Protein AF-R7V7R8-F1 (afdb_monomer)

Foldseek 3Di:
DVVVVVVVVVVVVVVVVVVVVVVVVVVVVVVVVVVVVVVVVVVVVVVVVVVVVVVVVVVVVVVVVVVVVVVVVVVVVVVVVVVVVVVVVVVVVVVVVVVVVVVVVVVVVLVVQVVPWQWEFEQWFCVVHPPQIDGPDDDDGPVPDPQEADVCPPPCVVHAQGTWTFDSPRPGYIYGHHPPDDGHYDDDDDDDD

Structure (mmCIF, N/CA/C/O backbone):
data_AF-R7V7R8-F1
#
_entry.id   AF-R7V7R8-F1
#
loop_
_atom_site.group_PDB
_atom_site.id
_atom_site.type_symbol
_atom_site.label_atom_id
_atom_site.label_alt_id
_atom_site.label_comp_id
_atom_site.label_asym_id
_atom_site.label_entity_id
_atom_site.label_seq_id
_atom_site.pdbx_PDB_ins_code
_atom_site.Cartn_x
_atom_site.Cartn_y
_atom_site.Cartn_z
_atom_site.occupancy
_atom_site.B_iso_or_equiv
_atom_site.auth_seq_id
_atom_site.auth_comp_id
_atom_site.auth_asym_id
_atom_site.auth_atom_id
_atom_site.pdbx_PDB_model_num
ATOM 1 N N . MET A 1 1 ? -76.950 4.601 106.167 1.00 60.62 1 MET A N 1
ATOM 2 C CA . MET A 1 1 ? -75.609 3.968 106.180 1.00 60.62 1 MET A CA 1
ATOM 3 C C . MET A 1 1 ? -75.451 2.886 105.107 1.00 60.62 1 MET A C 1
ATOM 5 O O . MET A 1 1 ? -74.509 2.990 104.338 1.00 60.62 1 MET A O 1
ATOM 9 N N . GLN A 1 2 ? -76.364 1.912 104.972 1.00 65.38 2 GLN A N 1
ATOM 10 C CA . GLN A 1 2 ? -76.225 0.811 103.991 1.00 65.38 2 GLN A CA 1
ATOM 11 C C . GLN A 1 2 ? -76.158 1.241 102.508 1.00 65.38 2 GLN A C 1
ATOM 13 O O . GLN A 1 2 ? -75.310 0.738 101.780 1.00 65.38 2 GLN A O 1
ATOM 18 N N . ALA A 1 3 ? -76.968 2.209 102.061 1.00 63.69 3 ALA A N 1
ATOM 19 C CA . ALA A 1 3 ? -76.941 2.679 100.665 1.00 63.69 3 ALA A CA 1
ATOM 20 C C . ALA A 1 3 ? -75.606 3.344 100.260 1.00 63.69 3 ALA A C 1
ATOM 22 O O . ALA A 1 3 ? -75.164 3.221 99.123 1.00 63.69 3 ALA A O 1
ATOM 23 N N . PHE A 1 4 ? -74.936 4.006 101.208 1.00 67.94 4 PHE A N 1
ATOM 24 C CA . PHE A 1 4 ? -73.652 4.675 100.978 1.00 67.94 4 PHE A CA 1
ATOM 25 C C . PHE A 1 4 ? -72.508 3.665 100.804 1.00 67.94 4 PHE A C 1
ATOM 27 O O . PHE A 1 4 ? -71.662 3.828 99.933 1.00 67.94 4 PHE A O 1
ATOM 34 N N . VAL A 1 5 ? -72.519 2.582 101.588 1.00 71.62 5 VAL A N 1
ATOM 35 C CA . VAL A 1 5 ? -71.546 1.482 101.476 1.00 71.62 5 VAL A CA 1
ATOM 36 C C . VAL A 1 5 ? -71.718 0.732 100.152 1.00 71.62 5 VAL A C 1
ATOM 38 O O . VAL A 1 5 ? -70.731 0.408 99.498 1.00 71.62 5 VAL A O 1
ATOM 41 N N . PHE A 1 6 ? -72.961 0.520 99.711 1.00 73.00 6 PHE A N 1
ATOM 42 C CA . PHE A 1 6 ? -73.254 -0.145 98.439 1.00 73.00 6 PHE A CA 1
ATOM 43 C C . PHE A 1 6 ? -72.755 0.664 97.229 1.00 73.00 6 PHE A C 1
ATOM 45 O O . PHE A 1 6 ? -72.140 0.107 96.323 1.00 73.00 6 PHE A O 1
ATOM 52 N N . LEU A 1 7 ? -72.940 1.990 97.246 1.00 72.69 7 LEU A N 1
ATOM 53 C CA . LEU A 1 7 ? -72.424 2.894 96.210 1.00 72.69 7 LEU A CA 1
ATOM 54 C C . LEU A 1 7 ? -70.889 2.894 96.136 1.00 72.69 7 LEU A C 1
ATOM 56 O O . LEU A 1 7 ? -70.336 2.913 95.038 1.00 72.69 7 LEU A O 1
ATOM 60 N N . ILE A 1 8 ? -70.201 2.828 97.282 1.00 75.31 8 ILE A N 1
ATOM 61 C CA . ILE A 1 8 ? -68.732 2.749 97.331 1.00 75.31 8 ILE A CA 1
ATOM 62 C C . ILE A 1 8 ? -68.239 1.436 96.709 1.00 75.31 8 ILE A C 1
ATOM 64 O O . ILE A 1 8 ? -67.342 1.467 95.871 1.00 75.31 8 ILE A O 1
ATOM 68 N N . ILE A 1 9 ? -68.849 0.299 97.058 1.00 75.75 9 ILE A N 1
ATOM 69 C CA . ILE A 1 9 ? -68.452 -1.020 96.537 1.00 75.75 9 ILE A CA 1
ATOM 70 C C . ILE A 1 9 ? -68.643 -1.086 95.015 1.00 75.75 9 ILE A C 1
ATOM 72 O O . ILE A 1 9 ? -67.711 -1.444 94.290 1.00 75.75 9 ILE A O 1
ATOM 76 N N . VAL A 1 10 ? -69.810 -0.666 94.515 1.00 76.75 10 VAL A N 1
ATOM 77 C CA . VAL A 1 10 ? -70.099 -0.626 93.072 1.00 76.75 10 VAL A CA 1
ATOM 78 C C . VAL A 1 10 ? -69.133 0.320 92.346 1.00 76.75 10 VAL A C 1
ATOM 80 O O . VAL A 1 10 ? -68.566 -0.056 91.322 1.00 76.75 10 VAL A O 1
ATOM 83 N N . GLY A 1 11 ? -68.855 1.502 92.909 1.00 77.38 11 GLY A N 1
ATOM 84 C CA . GLY A 1 11 ? -67.883 2.445 92.349 1.00 77.38 11 GLY A CA 1
ATOM 85 C C . GLY A 1 11 ? -66.459 1.882 92.272 1.00 77.38 11 GLY A C 1
ATOM 86 O O . GLY A 1 11 ? -65.777 2.073 91.265 1.00 77.38 11 GLY A O 1
ATOM 87 N N . THR A 1 12 ? -66.011 1.138 93.290 1.00 78.94 12 THR A N 1
ATOM 88 C CA . THR A 1 12 ? -64.684 0.496 93.278 1.00 78.94 12 THR A CA 1
ATOM 89 C C . THR A 1 12 ? -64.574 -0.658 92.282 1.00 78.94 12 THR A C 1
ATOM 91 O O . THR A 1 12 ? -63.541 -0.770 91.624 1.00 78.94 12 THR A O 1
ATOM 94 N N . SER A 1 13 ? -65.632 -1.462 92.11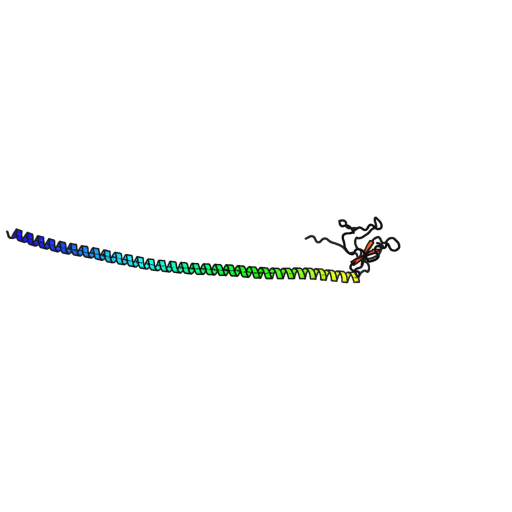6 1.00 80.31 13 SER A N 1
ATOM 95 C CA . SER A 1 13 ? -65.668 -2.571 91.151 1.00 80.31 13 SER A CA 1
ATOM 96 C C . SER A 1 13 ? -65.646 -2.058 89.709 1.00 80.31 13 SER A C 1
ATOM 98 O O . SER A 1 13 ? -64.840 -2.513 88.903 1.00 80.31 13 SER A O 1
ATOM 100 N N . ILE A 1 14 ? -66.442 -1.024 89.407 1.00 78.69 14 ILE A N 1
ATOM 101 C CA . ILE A 1 14 ? -66.439 -0.362 88.093 1.00 78.69 14 ILE A CA 1
ATOM 102 C C . ILE A 1 14 ? -65.064 0.259 87.805 1.00 78.69 14 ILE A C 1
ATOM 104 O O . ILE A 1 14 ? -64.534 0.120 86.705 1.00 78.69 14 ILE A O 1
ATOM 108 N N . ALA A 1 15 ? -64.440 0.911 88.792 1.00 80.94 15 ALA A N 1
ATOM 109 C CA . ALA A 1 15 ? -63.098 1.474 88.635 1.00 80.94 15 ALA A CA 1
ATOM 110 C C . ALA A 1 15 ? -62.009 0.399 88.439 1.00 80.94 15 ALA A C 1
ATOM 112 O O . ALA A 1 15 ? -60.969 0.674 87.837 1.00 80.94 15 ALA A O 1
ATOM 113 N N . GLN A 1 16 ? -62.203 -0.813 88.962 1.00 85.69 16 GLN A N 1
ATOM 114 C CA . GLN A 1 16 ? -61.307 -1.942 88.727 1.00 85.69 16 GLN A CA 1
ATOM 115 C C . GLN A 1 16 ? -61.461 -2.491 87.302 1.00 85.69 16 GLN A C 1
ATOM 117 O O . GLN A 1 16 ? -60.464 -2.550 86.585 1.00 85.69 16 GLN A O 1
ATOM 122 N N . GLU A 1 17 ? -62.688 -2.763 86.852 1.00 81.44 17 GLU A N 1
ATOM 123 C CA . GLU A 1 17 ? -62.965 -3.214 85.478 1.00 81.44 17 GLU A CA 1
ATOM 124 C C . GLU A 1 17 ? -62.480 -2.200 84.427 1.00 81.44 17 GLU A C 1
ATOM 126 O O . GLU A 1 17 ? -61.879 -2.570 83.417 1.00 81.44 17 GLU A O 1
ATOM 131 N N . GLN A 1 18 ? -62.652 -0.898 84.685 1.00 83.19 18 GLN A N 1
ATOM 132 C CA . GLN A 1 18 ? -62.125 0.167 83.823 1.00 83.19 18 GLN A CA 1
ATOM 133 C C . GLN A 1 18 ? -60.591 0.130 83.717 1.00 83.19 18 GLN A C 1
ATOM 135 O O . GLN A 1 18 ? -60.040 0.307 82.630 1.00 83.19 18 GLN A O 1
ATOM 140 N N . ARG A 1 19 ? -59.877 -0.128 84.822 1.00 86.06 19 ARG A N 1
ATOM 141 C CA . ARG A 1 19 ? -58.407 -0.250 84.822 1.00 86.06 19 ARG A CA 1
ATOM 142 C C . ARG A 1 19 ? -57.932 -1.490 84.076 1.00 86.06 19 ARG A C 1
ATOM 144 O O . ARG A 1 19 ? -56.954 -1.404 83.331 1.00 86.06 19 ARG A O 1
ATOM 151 N N . GLU A 1 20 ? -58.618 -2.613 84.248 1.00 89.00 20 GLU A N 1
ATOM 152 C CA . GLU A 1 20 ? -58.333 -3.854 83.525 1.00 89.00 20 GLU A CA 1
ATOM 153 C C . GLU A 1 20 ? -58.548 -3.660 82.013 1.00 89.00 20 GLU A C 1
ATOM 155 O O . GLU A 1 20 ? -57.661 -3.989 81.221 1.00 89.00 20 GLU A O 1
ATOM 160 N N . CYS A 1 21 ? -59.638 -2.994 81.611 1.00 88.19 21 CYS A N 1
ATOM 161 C CA . CYS A 1 21 ? -59.929 -2.647 80.216 1.00 88.19 21 CYS A CA 1
ATOM 162 C C . CYS A 1 21 ? -58.870 -1.712 79.600 1.00 88.19 21 CYS A C 1
ATOM 164 O O . CYS A 1 21 ? -58.325 -2.003 78.533 1.00 88.19 21 CYS A O 1
ATOM 166 N N . CYS A 1 22 ? -58.495 -0.629 80.290 1.00 92.06 22 CYS A N 1
ATOM 167 C CA . CYS A 1 22 ? -57.437 0.279 79.831 1.00 92.06 22 CYS A CA 1
ATOM 168 C C . CYS A 1 22 ? -56.073 -0.423 79.704 1.00 92.06 22 CYS A C 1
ATOM 170 O O . CYS A 1 22 ? -55.311 -0.154 78.769 1.00 92.06 22 CYS A O 1
ATOM 172 N N . THR A 1 23 ? -55.764 -1.348 80.616 1.00 93.25 23 THR A N 1
ATOM 173 C CA . THR A 1 23 ? -54.524 -2.139 80.573 1.00 93.25 23 THR A CA 1
ATOM 174 C C . THR A 1 23 ? -54.517 -3.081 79.370 1.00 93.25 23 THR A C 1
ATOM 176 O O . THR A 1 23 ? -53.523 -3.127 78.641 1.00 93.25 23 THR A O 1
ATOM 179 N N . ALA A 1 24 ? -55.634 -3.768 79.110 1.00 93.31 24 ALA A N 1
ATOM 180 C CA . ALA A 1 24 ? -55.802 -4.637 77.949 1.00 93.31 24 ALA A CA 1
ATOM 181 C C . ALA A 1 24 ? -55.706 -3.858 76.624 1.00 93.31 24 ALA A C 1
ATOM 183 O O . ALA A 1 24 ? -54.950 -4.253 75.736 1.00 93.31 24 ALA A O 1
ATOM 184 N N . ALA A 1 25 ? -56.378 -2.707 76.510 1.00 93.56 25 ALA A N 1
ATOM 185 C CA . ALA A 1 25 ? -56.304 -1.848 75.327 1.00 93.56 25 ALA A CA 1
ATOM 186 C C . ALA A 1 25 ? -54.866 -1.371 75.052 1.00 93.56 25 ALA A C 1
ATOM 188 O O . ALA A 1 25 ? -54.386 -1.430 73.920 1.00 93.56 25 ALA A O 1
ATOM 189 N N . THR A 1 26 ? -54.134 -0.973 76.098 1.00 94.62 26 THR A N 1
ATOM 190 C CA . THR A 1 26 ? -52.730 -0.551 75.967 1.00 94.62 26 THR A CA 1
ATOM 191 C C . THR A 1 26 ? -51.823 -1.713 75.545 1.00 94.62 26 THR A C 1
ATOM 193 O O . THR A 1 26 ? -50.898 -1.515 74.756 1.00 94.62 26 THR A O 1
ATOM 196 N N . ALA A 1 27 ? -52.071 -2.927 76.048 1.00 95.44 27 ALA A N 1
ATOM 197 C CA . ALA A 1 27 ? -51.328 -4.121 75.650 1.00 95.44 27 ALA A CA 1
ATOM 198 C C . ALA A 1 27 ? -51.550 -4.462 74.167 1.00 95.44 27 ALA A C 1
ATOM 200 O O . ALA A 1 27 ? -50.581 -4.727 73.458 1.00 95.44 27 ALA A O 1
ATOM 201 N N . ILE A 1 28 ? -52.792 -4.363 73.678 1.00 95.38 28 ILE A N 1
ATOM 202 C CA . ILE A 1 28 ? -53.127 -4.575 72.262 1.00 95.38 28 ILE A CA 1
ATOM 203 C C . ILE A 1 28 ? -52.418 -3.550 71.372 1.00 95.38 28 ILE A C 1
ATOM 205 O O . ILE A 1 28 ? -51.804 -3.934 70.382 1.00 95.38 28 ILE A O 1
ATOM 209 N N . VAL A 1 29 ? -52.447 -2.260 71.726 1.00 95.62 29 VAL A N 1
ATOM 210 C CA . VAL A 1 29 ? -51.769 -1.209 70.943 1.00 95.62 29 VAL A CA 1
ATOM 211 C C . VAL A 1 29 ? -50.257 -1.438 70.894 1.00 95.62 29 VAL A C 1
ATOM 213 O O . VAL A 1 29 ? -49.649 -1.300 69.833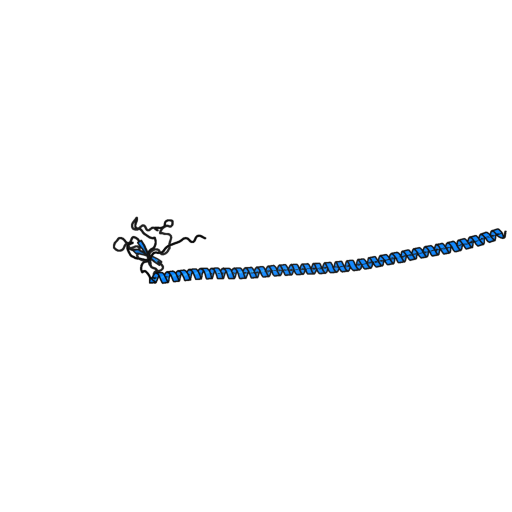 1.00 95.62 29 VAL A O 1
ATOM 216 N N . ARG A 1 30 ? -49.637 -1.830 72.016 1.00 96.56 30 ARG A N 1
ATOM 217 C CA . ARG A 1 30 ? -48.208 -2.184 72.039 1.00 96.56 30 ARG A CA 1
ATOM 218 C C . ARG A 1 30 ? -47.905 -3.351 71.109 1.00 96.56 30 ARG A C 1
ATOM 220 O O . ARG A 1 30 ? -46.936 -3.280 70.361 1.00 96.56 30 ARG A O 1
ATOM 227 N N . GLU A 1 31 ? -48.730 -4.390 71.142 1.00 96.44 31 GLU A N 1
ATOM 228 C CA . GLU A 1 31 ? -48.533 -5.577 70.316 1.00 96.44 31 GLU A CA 1
ATOM 229 C C . GLU A 1 31 ? -48.762 -5.293 68.827 1.00 96.44 31 GLU A C 1
ATOM 231 O O . GLU A 1 31 ? -47.967 -5.719 67.992 1.00 96.44 31 GLU A O 1
ATOM 236 N N . PHE A 1 32 ? -49.779 -4.497 68.490 1.00 96.62 32 PHE A N 1
ATOM 237 C CA . PHE A 1 32 ? -50.009 -4.022 67.127 1.00 96.62 32 PHE A CA 1
ATOM 238 C C . PHE A 1 32 ? -48.805 -3.234 66.601 1.00 96.62 32 PHE A C 1
ATOM 240 O O . PHE A 1 32 ? -48.292 -3.550 65.531 1.00 96.62 32 PHE A O 1
ATOM 247 N N . ASN A 1 33 ? -48.300 -2.265 67.372 1.00 96.69 33 ASN A N 1
ATOM 248 C CA . ASN A 1 33 ? -47.122 -1.486 66.986 1.00 96.69 33 ASN A CA 1
ATOM 249 C C . ASN A 1 33 ? -45.879 -2.375 66.840 1.00 96.69 33 ASN A C 1
ATOM 251 O O . ASN A 1 33 ? -45.113 -2.205 65.893 1.00 96.69 33 ASN A O 1
ATOM 255 N N . ARG A 1 34 ? -45.700 -3.359 67.734 1.00 97.38 34 ARG A N 1
ATOM 256 C CA . ARG A 1 34 ? -44.604 -4.335 67.669 1.00 97.38 34 ARG A CA 1
ATOM 257 C C . ARG A 1 34 ? -44.663 -5.152 66.377 1.00 97.38 34 ARG A C 1
ATOM 259 O O . ARG A 1 34 ? -43.656 -5.263 65.683 1.00 97.38 34 ARG A O 1
ATOM 266 N N . LEU A 1 35 ? -45.826 -5.712 66.047 1.00 97.44 35 LEU A N 1
ATOM 267 C CA . LEU A 1 35 ? -46.029 -6.506 64.832 1.00 97.44 35 LEU A CA 1
ATOM 268 C C . LEU A 1 35 ? -45.902 -5.656 63.565 1.00 97.44 35 LEU A C 1
ATOM 270 O O . LEU A 1 35 ? -45.313 -6.107 62.584 1.00 97.44 35 LEU A O 1
ATOM 274 N N . HIS A 1 36 ? -46.413 -4.426 63.591 1.00 96.19 36 HIS A N 1
ATOM 275 C CA . HIS A 1 36 ? -46.309 -3.498 62.471 1.00 96.19 36 HIS A CA 1
ATOM 276 C C . HIS A 1 36 ? -44.849 -3.147 62.173 1.00 96.19 36 HIS A C 1
ATOM 278 O O . HIS A 1 36 ? -44.413 -3.287 61.031 1.00 96.19 36 HIS A O 1
ATOM 284 N N . GLN A 1 37 ? -44.074 -2.794 63.205 1.00 97.06 37 GLN A N 1
ATOM 285 C CA . GLN A 1 37 ? -42.647 -2.519 63.058 1.00 97.06 37 GLN A CA 1
ATOM 286 C C . GLN A 1 37 ? -41.898 -3.747 62.530 1.00 97.06 37 GLN A C 1
ATOM 288 O O . GLN A 1 37 ? -41.158 -3.635 61.563 1.00 97.06 37 GLN A O 1
ATOM 293 N N . GLN A 1 38 ? -42.164 -4.941 63.072 1.00 97.31 38 GLN A N 1
ATOM 294 C CA . GLN A 1 38 ? -41.546 -6.177 62.578 1.00 97.31 38 GLN A CA 1
ATOM 295 C C . GLN A 1 38 ? -41.873 -6.468 61.112 1.00 97.31 38 GLN A C 1
ATOM 297 O O . GLN A 1 38 ? -41.007 -6.921 60.363 1.00 97.31 38 GLN A O 1
ATOM 302 N N . SER A 1 39 ? -43.118 -6.228 60.693 1.00 97.62 39 SER A N 1
ATOM 303 C CA . SER A 1 39 ? -43.512 -6.384 59.295 1.00 97.62 39 SER A CA 1
ATOM 304 C C . SER A 1 39 ? -42.763 -5.397 58.401 1.00 97.62 39 SER A C 1
ATOM 306 O O . SER A 1 39 ? -42.280 -5.790 57.340 1.00 97.62 39 SER A O 1
ATOM 308 N N . PHE A 1 40 ? -42.645 -4.138 58.825 1.00 98.06 40 PHE A N 1
ATOM 309 C CA . PHE A 1 40 ? -41.931 -3.104 58.080 1.00 98.06 40 PHE A CA 1
ATOM 310 C C . PHE A 1 40 ? -40.426 -3.391 57.991 1.00 98.06 40 PHE A C 1
ATOM 312 O O . PHE A 1 40 ? -39.852 -3.334 56.902 1.00 98.06 40 PHE A O 1
ATOM 319 N N . ASP A 1 41 ? -39.805 -3.787 59.103 1.00 97.69 41 ASP A N 1
ATOM 320 C CA . ASP A 1 41 ? -38.388 -4.154 59.167 1.00 97.69 41 ASP A CA 1
ATOM 321 C C . ASP A 1 41 ? -38.095 -5.344 58.248 1.00 97.69 41 ASP A C 1
ATOM 323 O O . ASP A 1 41 ? -37.115 -5.334 57.506 1.00 97.69 41 ASP A O 1
ATOM 327 N N . ARG A 1 42 ? -38.976 -6.354 58.228 1.00 97.88 42 ARG A N 1
ATOM 328 C CA . ARG A 1 42 ? -38.821 -7.529 57.360 1.00 97.88 42 ARG A CA 1
ATOM 329 C C . ARG A 1 42 ? -38.915 -7.171 55.878 1.00 97.88 42 ARG A C 1
ATOM 331 O O . ARG A 1 42 ? -38.160 -7.720 55.079 1.00 97.88 42 ARG A O 1
ATOM 338 N N . VAL A 1 43 ? -39.835 -6.280 55.504 1.00 97.75 43 VAL A N 1
ATOM 339 C CA . VAL A 1 43 ? -39.958 -5.803 54.117 1.00 97.75 43 VAL A CA 1
ATOM 340 C C . VAL A 1 43 ? -38.733 -4.981 53.725 1.00 97.75 43 VAL A C 1
ATOM 342 O O . VAL A 1 43 ? -38.180 -5.210 52.654 1.00 97.75 43 VAL A O 1
ATOM 345 N N . THR A 1 44 ? -38.273 -4.090 54.605 1.00 97.62 44 THR A N 1
ATOM 346 C CA . THR A 1 44 ? -37.072 -3.274 54.378 1.00 97.62 44 THR A CA 1
ATOM 347 C C . THR A 1 44 ? -35.840 -4.156 54.193 1.00 97.62 44 THR A C 1
ATOM 349 O O . THR A 1 44 ? -35.172 -4.051 53.174 1.00 97.62 44 THR A O 1
ATOM 352 N N . GLN A 1 45 ? -35.609 -5.123 55.086 1.00 97.94 45 GLN A N 1
ATOM 353 C CA . GLN A 1 45 ? -34.492 -6.066 54.966 1.00 97.94 45 GLN A CA 1
ATOM 354 C C . GLN A 1 45 ? -34.555 -6.904 53.684 1.00 97.94 45 GLN A C 1
ATOM 356 O O . GLN A 1 45 ? -33.525 -7.150 53.063 1.00 97.94 45 GLN A O 1
ATOM 361 N N . ASN A 1 46 ? -35.747 -7.349 53.276 1.00 97.88 46 ASN A N 1
ATOM 362 C CA . ASN A 1 46 ? -35.913 -8.088 52.025 1.00 97.88 46 ASN A CA 1
ATOM 363 C C . ASN A 1 46 ? -35.572 -7.208 50.809 1.00 97.88 46 ASN A C 1
ATOM 365 O O . ASN A 1 46 ? -34.861 -7.647 49.906 1.00 97.88 46 ASN A O 1
ATOM 369 N N . MET A 1 47 ? -36.034 -5.954 50.812 1.00 98.00 47 MET A N 1
ATOM 370 C CA . MET A 1 47 ? -35.718 -4.985 49.765 1.00 98.00 47 MET A CA 1
ATOM 371 C C . MET A 1 47 ? -34.213 -4.695 49.715 1.00 98.00 47 MET A C 1
ATOM 373 O O . MET A 1 47 ? -33.624 -4.756 48.639 1.00 98.00 47 MET A O 1
ATOM 377 N N . ASP A 1 48 ? -33.582 -4.455 50.865 1.00 98.25 48 ASP A N 1
ATOM 378 C CA . ASP A 1 48 ? -32.146 -4.183 50.974 1.00 98.25 48 ASP A CA 1
ATOM 379 C C . ASP A 1 48 ? -31.315 -5.354 50.439 1.00 98.25 48 ASP A C 1
ATOM 381 O O . ASP A 1 48 ? -30.360 -5.154 49.688 1.00 98.25 48 ASP A O 1
ATOM 385 N N . GLN A 1 49 ? -31.713 -6.591 50.755 1.00 98.00 49 GLN A N 1
ATOM 386 C CA . GLN A 1 49 ? -31.084 -7.794 50.207 1.00 98.00 49 GLN A CA 1
ATOM 387 C C . GLN A 1 49 ? -31.182 -7.838 48.678 1.00 98.00 49 GLN A C 1
ATOM 389 O O . GL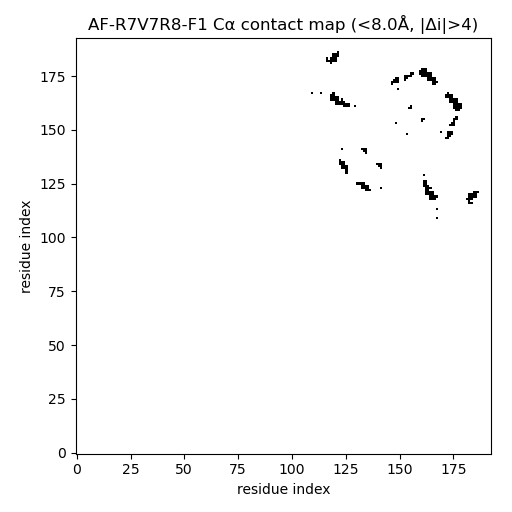N A 1 49 ? -30.187 -8.116 48.008 1.00 98.00 49 GLN A O 1
ATOM 394 N N . HIS A 1 50 ? -32.350 -7.537 48.104 1.00 98.12 50 HIS A N 1
ATOM 395 C CA . HIS A 1 50 ? -32.501 -7.489 46.650 1.00 98.12 50 HIS A CA 1
ATOM 396 C C . HIS A 1 50 ? -31.665 -6.378 46.008 1.00 98.12 50 HIS A C 1
ATOM 398 O O . HIS A 1 50 ? -31.041 -6.618 44.975 1.00 98.12 50 HIS A O 1
ATOM 404 N N . VAL A 1 51 ? -31.601 -5.192 46.619 1.00 98.38 51 VAL A N 1
ATOM 405 C CA . VAL A 1 51 ? -30.765 -4.087 46.126 1.00 98.38 51 VAL A CA 1
ATOM 406 C C . VAL A 1 51 ? -29.292 -4.495 46.109 1.00 98.38 51 VAL A C 1
ATOM 408 O O . VAL A 1 51 ? -28.645 -4.358 45.074 1.00 98.38 51 VAL A O 1
ATOM 411 N N . GLN A 1 52 ? -28.781 -5.098 47.184 1.00 98.38 52 GLN A N 1
ATOM 412 C CA . GLN A 1 52 ? -27.390 -5.569 47.250 1.00 98.38 52 GLN A CA 1
ATOM 413 C C . GLN A 1 52 ? -27.073 -6.631 46.187 1.00 98.38 52 GLN A C 1
ATOM 415 O O . GLN A 1 52 ? -25.996 -6.619 45.578 1.00 98.38 52 GLN A O 1
ATOM 420 N N . VAL A 1 53 ? -28.013 -7.548 45.930 1.00 98.31 53 VAL A N 1
ATOM 421 C CA . VAL A 1 53 ? -27.872 -8.544 44.857 1.00 98.31 53 VAL A CA 1
ATOM 422 C C . VAL A 1 53 ? -27.776 -7.853 43.497 1.00 98.31 53 VAL A C 1
ATOM 424 O O . VAL A 1 53 ? -26.869 -8.163 42.722 1.00 98.31 53 VAL A O 1
ATOM 427 N N . LEU A 1 54 ? -28.656 -6.888 43.218 1.00 98.44 54 LEU A N 1
ATOM 428 C CA . LEU A 1 54 ? -28.648 -6.136 41.962 1.00 98.44 54 LEU A CA 1
ATOM 429 C C . LEU A 1 54 ? -27.373 -5.300 41.795 1.00 98.44 54 LEU A C 1
ATOM 431 O O . LEU A 1 54 ? -26.815 -5.245 40.702 1.00 98.44 54 LEU A O 1
ATOM 435 N N . GLU A 1 55 ? -26.872 -4.673 42.856 1.00 98.31 55 GLU A N 1
ATOM 436 C CA . GLU A 1 55 ? -25.606 -3.931 42.831 1.00 98.31 55 GLU A CA 1
ATOM 437 C C . GLU A 1 55 ? -24.422 -4.846 42.506 1.00 98.31 55 GLU A C 1
ATOM 439 O O . GLU A 1 55 ? -23.597 -4.522 41.647 1.00 98.31 55 GLU A O 1
ATOM 444 N N . THR A 1 56 ? -24.379 -6.026 43.126 1.00 98.25 56 THR A N 1
ATOM 445 C CA . THR A 1 56 ? -23.332 -7.024 42.878 1.00 98.25 56 THR A CA 1
ATOM 446 C C . THR A 1 56 ? -23.376 -7.525 41.434 1.00 98.25 56 THR A C 1
ATOM 448 O O . THR A 1 56 ? -22.342 -7.609 40.768 1.00 98.25 56 THR A O 1
ATOM 451 N N . GLN A 1 57 ? -24.574 -7.807 40.914 1.00 98.31 57 GLN A N 1
ATOM 452 C CA . GLN A 1 57 ? -24.765 -8.211 39.519 1.00 98.31 57 GLN A CA 1
ATOM 453 C C . GLN A 1 57 ? -24.372 -7.100 38.540 1.00 98.31 57 GLN A C 1
ATOM 455 O O . GLN A 1 57 ? -23.691 -7.371 37.553 1.00 98.31 57 GLN A O 1
ATOM 460 N N . ASN A 1 58 ? -24.724 -5.846 38.830 1.00 98.25 58 ASN A N 1
ATOM 461 C CA . ASN A 1 58 ? -24.323 -4.700 38.015 1.00 98.25 58 ASN A CA 1
ATOM 462 C C . ASN A 1 58 ? -22.802 -4.525 37.979 1.00 98.25 58 ASN A C 1
ATOM 464 O O . ASN A 1 58 ? -22.240 -4.227 36.925 1.00 98.25 58 ASN A O 1
ATOM 468 N N . LEU A 1 59 ? -22.115 -4.726 39.106 1.00 98.44 59 LEU A N 1
ATOM 469 C CA . LEU A 1 59 ? -20.656 -4.673 39.146 1.00 98.44 59 LEU A CA 1
ATOM 470 C C . LEU A 1 59 ? -20.029 -5.815 38.335 1.00 98.44 59 LEU A C 1
ATOM 472 O O . LEU A 1 59 ? -19.088 -5.584 37.575 1.00 98.44 59 LEU A O 1
ATOM 476 N N . ALA A 1 60 ? -20.570 -7.031 38.448 1.00 98.25 60 ALA A N 1
ATOM 477 C CA . ALA A 1 60 ? -20.122 -8.170 37.653 1.00 98.25 60 ALA A CA 1
ATOM 478 C C . ALA A 1 60 ? -20.297 -7.910 36.147 1.00 98.25 60 ALA A C 1
ATOM 480 O O . ALA A 1 60 ? -19.364 -8.139 35.376 1.00 98.25 60 ALA A O 1
ATOM 481 N N . LEU A 1 61 ? -21.442 -7.354 35.742 1.00 98.50 61 LEU A N 1
ATOM 482 C CA . LEU A 1 61 ? -21.714 -7.003 34.350 1.00 98.50 61 LEU A CA 1
ATOM 483 C C . LEU A 1 61 ? -20.761 -5.913 33.842 1.00 98.50 61 LEU A C 1
ATOM 485 O O . LEU A 1 61 ? -20.206 -6.043 32.755 1.00 98.50 61 LEU A O 1
ATOM 489 N N . LYS A 1 62 ? -20.490 -4.877 34.646 1.00 98.44 62 LYS A N 1
ATOM 490 C CA . LYS A 1 62 ? -19.491 -3.845 34.312 1.00 98.44 62 LYS A CA 1
ATOM 491 C C . LYS A 1 62 ? -18.102 -4.441 34.091 1.00 98.44 62 LYS A C 1
ATOM 493 O O . LYS A 1 62 ? -17.426 -4.084 33.134 1.00 98.44 62 LYS A O 1
ATOM 498 N N . ASN A 1 63 ? -17.687 -5.383 34.935 1.00 98.25 63 ASN A N 1
ATOM 499 C CA . ASN A 1 63 ? -16.400 -6.056 34.766 1.00 98.25 63 ASN A CA 1
ATOM 500 C C . ASN A 1 63 ? -16.357 -6.900 33.484 1.00 98.25 63 ASN A C 1
ATOM 502 O O . ASN A 1 63 ? -15.331 -6.924 32.806 1.00 98.25 63 ASN A O 1
ATOM 506 N N . GLN A 1 64 ? -17.462 -7.557 33.123 1.00 98.50 64 GLN A N 1
ATOM 507 C CA . GLN A 1 64 ? -17.569 -8.267 31.847 1.00 98.50 64 GLN A CA 1
ATOM 508 C C . GLN A 1 64 ? -17.471 -7.314 30.652 1.00 98.50 64 GLN A C 1
ATOM 510 O O . GLN A 1 64 ? -16.733 -7.613 29.717 1.00 98.50 64 GLN A O 1
ATOM 515 N N . ILE A 1 65 ? -18.141 -6.157 30.702 1.00 98.50 65 ILE A N 1
ATOM 516 C CA . ILE A 1 65 ? -18.054 -5.119 29.662 1.00 98.50 65 ILE A CA 1
ATOM 517 C C . ILE A 1 65 ? -16.605 -4.659 29.486 1.00 98.50 65 ILE A C 1
ATOM 519 O O . ILE A 1 65 ? -16.076 -4.749 28.383 1.00 98.50 65 ILE A O 1
ATOM 523 N N . ASN A 1 66 ? -15.921 -4.297 30.573 1.00 98.25 66 ASN A N 1
ATOM 524 C CA . ASN A 1 66 ? -14.525 -3.853 30.519 1.00 98.25 66 ASN A CA 1
ATOM 525 C C . ASN A 1 66 ? -13.586 -4.925 29.930 1.00 98.25 66 ASN A C 1
ATOM 527 O O . ASN A 1 66 ? -12.615 -4.612 29.239 1.00 98.25 66 ASN A O 1
ATOM 531 N N . ASN A 1 67 ? -13.853 -6.206 30.202 1.00 98.06 67 ASN A N 1
ATOM 532 C CA . ASN A 1 67 ? -13.085 -7.304 29.617 1.00 98.06 67 ASN A CA 1
ATOM 533 C C . ASN A 1 67 ? -13.345 -7.445 28.111 1.00 98.06 67 ASN A C 1
ATOM 535 O O . ASN A 1 67 ? -12.401 -7.674 27.356 1.00 98.06 67 ASN A O 1
ATOM 539 N N . MET A 1 68 ? -14.596 -7.281 27.667 1.00 98.44 68 MET A N 1
ATOM 540 C CA . MET A 1 68 ? -14.937 -7.289 26.241 1.00 98.44 68 MET A CA 1
ATOM 541 C C . MET A 1 68 ? -14.313 -6.102 25.506 1.00 98.44 68 MET A C 1
ATOM 543 O O . MET A 1 68 ? -13.743 -6.296 24.439 1.00 98.44 68 MET A O 1
ATOM 547 N N . GLU A 1 69 ? -14.341 -4.903 26.088 1.00 98.12 69 GLU A N 1
ATOM 548 C CA . GLU A 1 69 ? -13.706 -3.709 25.511 1.00 98.12 69 GLU A CA 1
ATOM 549 C C . GLU A 1 69 ? -12.203 -3.914 25.291 1.00 98.12 69 GLU A C 1
ATOM 551 O O . GLU A 1 69 ? -11.671 -3.575 24.233 1.00 98.12 69 GLU A O 1
ATOM 556 N N . ARG A 1 70 ? -11.512 -4.549 26.249 1.00 98.38 70 ARG A N 1
ATOM 557 C CA . ARG A 1 70 ? -10.095 -4.912 26.088 1.00 98.38 70 ARG A CA 1
ATOM 558 C C . ARG A 1 70 ? -9.873 -5.907 24.955 1.00 98.38 70 ARG A C 1
ATOM 560 O O . ARG A 1 70 ? -8.915 -5.749 24.202 1.00 98.38 70 ARG A O 1
ATOM 567 N N . LEU A 1 71 ? -10.735 -6.916 24.830 1.00 98.25 71 LEU A N 1
ATOM 568 C CA . LEU A 1 71 ? -10.627 -7.910 23.763 1.00 98.25 71 LEU A CA 1
ATOM 569 C C . LEU A 1 71 ? -10.869 -7.282 22.383 1.00 98.25 71 LEU A C 1
ATOM 571 O O . LEU A 1 71 ? -10.159 -7.607 21.432 1.00 98.25 71 LEU A O 1
ATOM 575 N N . ILE A 1 72 ? -11.826 -6.355 22.283 1.00 98.38 72 ILE A N 1
ATOM 576 C CA . ILE A 1 72 ? -12.100 -5.591 21.059 1.00 98.38 72 ILE A CA 1
ATOM 577 C C . ILE A 1 72 ? -10.860 -4.784 20.666 1.00 98.38 72 ILE A C 1
ATOM 579 O O . ILE A 1 72 ? -10.355 -4.968 19.563 1.00 98.38 72 ILE A O 1
ATOM 583 N N . ALA A 1 73 ? -10.294 -3.997 21.585 1.00 98.00 73 ALA A N 1
ATOM 584 C CA . ALA A 1 73 ? -9.105 -3.190 21.305 1.00 98.00 73 ALA A CA 1
ATOM 585 C C . ALA A 1 73 ? -7.887 -4.040 20.879 1.00 98.00 73 ALA A C 1
ATOM 587 O O . ALA A 1 73 ? -7.135 -3.668 19.974 1.00 98.00 73 ALA A O 1
ATOM 588 N N . GLN A 1 74 ? -7.693 -5.208 21.503 1.00 97.94 74 GLN A N 1
ATOM 589 C CA . GLN A 1 74 ? -6.647 -6.161 21.109 1.00 97.94 74 GLN A CA 1
ATOM 590 C C . GLN A 1 74 ? -6.879 -6.721 19.703 1.00 97.94 74 GLN A C 1
ATOM 592 O O . GLN A 1 74 ? -5.940 -6.803 18.912 1.00 97.94 74 GLN A O 1
ATOM 597 N N . THR A 1 75 ? -8.123 -7.078 19.389 1.00 98.06 75 THR A N 1
ATOM 598 C CA . THR A 1 75 ? -8.499 -7.623 18.080 1.00 98.06 75 THR A CA 1
ATOM 599 C C . THR A 1 75 ? -8.328 -6.578 16.984 1.00 98.06 75 THR A C 1
ATOM 601 O O . THR A 1 75 ? -7.742 -6.879 15.949 1.00 98.06 75 THR A O 1
ATOM 604 N N . GLU A 1 76 ? -8.765 -5.340 17.222 1.00 97.94 76 GLU A N 1
ATOM 605 C CA . GLU A 1 76 ? -8.575 -4.221 16.295 1.00 97.94 76 GLU A CA 1
ATOM 606 C C . GLU A 1 76 ? -7.091 -3.980 16.018 1.00 97.94 76 GLU A C 1
ATOM 608 O O . GLU A 1 76 ? -6.685 -3.877 14.864 1.00 97.94 76 GLU A O 1
ATOM 613 N N . THR A 1 77 ? -6.262 -3.974 17.065 1.00 97.81 77 THR A N 1
ATOM 614 C CA . THR A 1 77 ? -4.813 -3.789 16.916 1.00 97.81 77 THR A CA 1
ATOM 615 C C . THR A 1 77 ? -4.186 -4.910 16.085 1.00 97.81 77 THR A C 1
ATOM 617 O O . THR A 1 77 ? -3.387 -4.641 15.188 1.00 97.81 77 THR A O 1
ATOM 620 N N . HIS A 1 78 ? -4.554 -6.165 16.356 1.00 97.75 78 HIS A N 1
ATOM 621 C CA . HIS A 1 78 ? -4.027 -7.315 15.622 1.00 97.75 78 HIS A CA 1
ATOM 622 C C . HIS A 1 78 ? -4.456 -7.303 14.150 1.00 97.75 78 HIS A C 1
ATOM 624 O O . HIS A 1 78 ? -3.621 -7.486 13.266 1.00 97.75 78 HIS A O 1
ATOM 630 N N . LEU A 1 79 ? -5.733 -7.014 13.887 1.00 98.19 79 LEU A N 1
ATOM 631 C CA . LEU A 1 79 ? -6.279 -6.947 12.535 1.00 98.19 79 LEU A CA 1
ATOM 632 C C . LEU A 1 79 ? -5.624 -5.828 11.719 1.00 98.19 79 LEU A C 1
ATOM 634 O O . LEU A 1 79 ? -5.260 -6.040 10.565 1.00 98.19 79 LEU A O 1
ATOM 638 N N . LEU A 1 80 ? -5.440 -4.647 12.315 1.00 97.62 80 LEU A N 1
ATOM 639 C CA . LEU A 1 80 ? -4.774 -3.529 11.648 1.00 97.62 80 LEU A CA 1
ATOM 640 C C . LEU A 1 80 ? -3.317 -3.856 11.300 1.00 97.62 80 LEU A C 1
ATOM 642 O O . LEU A 1 80 ? -2.861 -3.493 10.216 1.00 97.62 80 LEU A O 1
ATOM 646 N N . ALA A 1 81 ? -2.602 -4.563 12.178 1.00 97.31 81 ALA A N 1
ATOM 647 C CA . ALA A 1 81 ? -1.239 -5.003 11.901 1.00 97.31 81 ALA A CA 1
ATOM 648 C C . ALA A 1 81 ? -1.189 -5.983 10.716 1.00 97.31 81 ALA A C 1
ATOM 650 O O . ALA A 1 81 ? -0.412 -5.767 9.787 1.00 97.31 81 ALA A O 1
ATOM 651 N N . GLU A 1 82 ? -2.060 -6.998 10.700 1.00 97.44 82 GLU A N 1
ATOM 652 C CA . GLU A 1 82 ? -2.096 -7.989 9.618 1.00 97.44 82 GLU A CA 1
ATOM 653 C C . GLU A 1 82 ? -2.507 -7.366 8.273 1.00 97.44 82 GLU A C 1
ATOM 655 O O . GLU A 1 82 ? -1.895 -7.643 7.239 1.00 97.44 82 GLU A O 1
ATOM 660 N N . ILE A 1 83 ? -3.516 -6.486 8.268 1.00 98.06 83 ILE A N 1
ATOM 661 C CA . ILE A 1 83 ? -3.942 -5.776 7.053 1.00 98.06 83 ILE A CA 1
ATOM 662 C C . ILE A 1 83 ? -2.803 -4.905 6.516 1.00 98.06 83 ILE A C 1
ATOM 664 O O . ILE A 1 83 ? -2.566 -4.890 5.306 1.00 98.06 83 ILE A O 1
ATOM 668 N N . SER A 1 84 ? -2.096 -4.192 7.394 1.00 97.94 84 SER A N 1
ATOM 669 C CA . SER A 1 84 ? -0.975 -3.332 7.008 1.00 97.94 84 SER A CA 1
ATOM 670 C C . SER A 1 84 ? 0.153 -4.135 6.354 1.00 97.94 84 SER A C 1
ATOM 672 O O . SER A 1 84 ? 0.620 -3.781 5.270 1.00 97.94 84 SER A O 1
ATOM 674 N N . GLU A 1 85 ? 0.534 -5.262 6.960 1.00 97.25 85 GLU A N 1
ATOM 675 C CA . GLU A 1 85 ? 1.571 -6.153 6.436 1.00 97.25 85 GLU A CA 1
ATOM 676 C C . GLU A 1 85 ? 1.194 -6.697 5.051 1.00 97.25 85 GLU A C 1
ATOM 678 O O . GLU A 1 85 ? 1.927 -6.488 4.083 1.00 97.25 85 GLU A O 1
ATOM 683 N N . ARG A 1 86 ? -0.006 -7.275 4.911 1.00 97.56 86 ARG A N 1
ATOM 684 C CA . ARG A 1 86 ? -0.484 -7.823 3.630 1.00 97.56 86 ARG A CA 1
ATOM 685 C C . ARG A 1 86 ? -0.605 -6.764 2.537 1.00 97.56 86 ARG A C 1
ATOM 687 O O . ARG A 1 86 ? -0.334 -7.049 1.372 1.00 97.56 86 ARG A O 1
ATOM 694 N N . THR A 1 87 ? -1.019 -5.549 2.890 1.00 97.44 87 THR A N 1
ATOM 695 C CA . THR A 1 87 ? -1.138 -4.448 1.922 1.00 97.44 87 THR A CA 1
ATOM 696 C C . THR A 1 87 ? 0.240 -4.014 1.422 1.00 97.44 87 THR A C 1
ATOM 698 O O . THR A 1 87 ? 0.414 -3.798 0.225 1.00 97.44 87 THR A O 1
ATOM 701 N N . SER A 1 88 ? 1.234 -3.953 2.312 1.00 98.06 88 SER A N 1
ATOM 702 C CA . SER A 1 88 ? 2.623 -3.648 1.953 1.00 98.06 88 SER A CA 1
ATOM 703 C C . SER A 1 88 ? 3.220 -4.705 1.016 1.00 98.06 88 SER A C 1
ATOM 705 O O . SER A 1 88 ? 3.800 -4.373 -0.020 1.00 98.06 88 SER A O 1
ATOM 707 N N . GLU A 1 89 ? 3.013 -5.989 1.324 1.00 97.31 89 GLU A N 1
ATOM 708 C CA . GLU A 1 89 ? 3.458 -7.097 0.471 1.00 97.31 89 GLU A CA 1
ATOM 709 C C . GLU A 1 89 ? 2.797 -7.057 -0.911 1.00 97.31 89 GLU A C 1
ATOM 711 O O . GLU A 1 89 ? 3.477 -7.175 -1.934 1.00 97.31 89 GLU A O 1
ATOM 716 N N . MET A 1 90 ? 1.478 -6.840 -0.949 1.00 97.88 90 MET A N 1
ATOM 717 C CA . MET A 1 90 ? 0.713 -6.726 -2.191 1.00 97.88 90 MET A CA 1
ATOM 718 C C . MET A 1 90 ? 1.218 -5.566 -3.051 1.00 97.88 90 MET A C 1
ATOM 720 O O . MET A 1 90 ? 1.403 -5.728 -4.258 1.00 97.88 90 MET A O 1
ATOM 724 N N . GLN A 1 91 ? 1.488 -4.412 -2.437 1.00 97.81 91 GLN A N 1
ATOM 725 C CA . GLN A 1 91 ? 2.009 -3.252 -3.150 1.00 97.81 91 GLN A CA 1
AT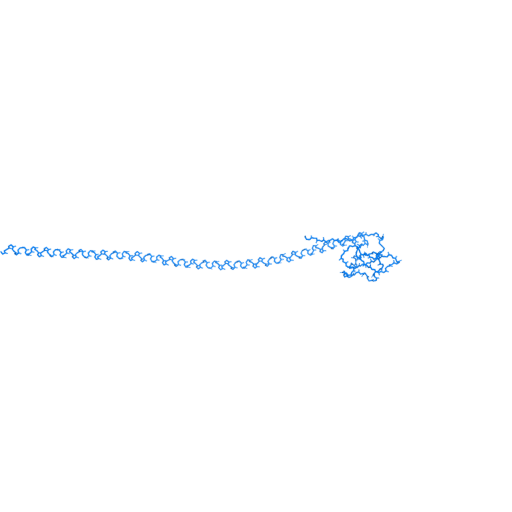OM 726 C C . GLN A 1 91 ? 3.406 -3.527 -3.717 1.00 97.81 91 GLN A C 1
ATOM 728 O O . GLN A 1 91 ? 3.668 -3.237 -4.882 1.00 97.81 91 GLN A O 1
ATOM 733 N N . SER A 1 92 ? 4.287 -4.163 -2.939 1.00 97.69 92 SER A N 1
ATOM 734 C CA . SER A 1 92 ? 5.615 -4.549 -3.424 1.00 97.69 92 SER A CA 1
ATOM 735 C C . SER A 1 92 ? 5.532 -5.517 -4.609 1.00 97.69 92 SER A C 1
ATOM 737 O O . SER A 1 92 ? 6.261 -5.368 -5.594 1.00 97.69 92 SER A O 1
ATOM 739 N N . ALA A 1 93 ? 4.622 -6.492 -4.554 1.00 97.50 93 ALA A N 1
ATOM 740 C CA . ALA A 1 93 ? 4.396 -7.425 -5.652 1.00 97.50 93 ALA A CA 1
ATOM 741 C C . ALA A 1 93 ? 3.874 -6.712 -6.912 1.00 97.50 93 ALA A C 1
ATOM 743 O O . ALA A 1 93 ? 4.349 -6.995 -8.015 1.00 97.50 93 ALA A O 1
ATOM 744 N N . LEU A 1 94 ? 2.949 -5.760 -6.759 1.00 97.31 94 LEU A N 1
ATOM 745 C CA . LEU A 1 94 ? 2.417 -4.958 -7.862 1.00 97.31 94 LEU A CA 1
ATOM 746 C C . LEU A 1 94 ? 3.509 -4.115 -8.536 1.00 97.31 94 LEU A C 1
ATOM 748 O O . LEU A 1 94 ? 3.614 -4.106 -9.766 1.00 97.31 94 LEU A O 1
ATOM 752 N N . ASP A 1 95 ? 4.366 -3.469 -7.749 1.00 96.56 95 ASP A N 1
ATOM 753 C CA . ASP A 1 95 ? 5.484 -2.679 -8.266 1.00 96.56 95 ASP A CA 1
ATOM 754 C C . ASP A 1 95 ? 6.471 -3.557 -9.048 1.00 96.56 95 ASP A C 1
ATOM 756 O O . ASP A 1 95 ? 6.959 -3.169 -10.113 1.00 96.56 95 ASP A O 1
ATOM 760 N N . GLN A 1 96 ? 6.760 -4.763 -8.548 1.00 96.81 96 GLN A N 1
ATOM 761 C CA . GLN A 1 96 ? 7.629 -5.717 -9.238 1.00 96.81 96 GLN A CA 1
ATOM 762 C C . GLN A 1 96 ? 7.022 -6.195 -10.558 1.00 96.81 96 GLN A C 1
ATOM 764 O O . GLN A 1 96 ? 7.732 -6.263 -11.562 1.00 96.81 96 GLN A O 1
ATOM 769 N N . LEU A 1 97 ? 5.726 -6.515 -10.582 1.00 96.69 97 LEU A N 1
ATOM 770 C CA . LEU A 1 97 ? 5.033 -6.930 -11.803 1.00 96.69 97 LEU A CA 1
ATOM 771 C C . LEU A 1 97 ? 5.011 -5.809 -12.840 1.00 96.69 97 LEU A C 1
ATOM 773 O O . LEU A 1 97 ? 5.304 -6.059 -14.005 1.00 96.69 97 LEU A O 1
ATOM 777 N N . THR A 1 98 ? 4.755 -4.575 -12.411 1.00 94.81 98 THR A N 1
ATOM 778 C CA . THR A 1 98 ? 4.734 -3.407 -13.299 1.00 94.81 98 THR A CA 1
ATOM 779 C C . THR A 1 98 ? 6.097 -3.173 -13.951 1.00 94.81 98 THR A C 1
ATOM 781 O O . THR A 1 98 ? 6.174 -2.970 -15.163 1.00 94.81 98 THR A O 1
ATOM 784 N N . ARG A 1 99 ? 7.192 -3.278 -13.182 1.00 94.75 99 ARG A N 1
ATOM 785 C CA . ARG A 1 99 ? 8.558 -3.176 -13.726 1.00 94.75 99 ARG A CA 1
ATOM 786 C C . ARG A 1 99 ? 8.875 -4.314 -14.692 1.00 94.75 99 ARG A C 1
ATOM 788 O O . ARG A 1 99 ? 9.343 -4.053 -15.794 1.00 94.75 99 ARG A O 1
ATOM 795 N N . ARG A 1 100 ? 8.562 -5.561 -14.321 1.00 95.69 100 ARG A N 1
ATOM 796 C CA . ARG A 1 100 ? 8.776 -6.735 -15.188 1.00 95.69 100 ARG A CA 1
ATOM 797 C C . ARG A 1 100 ? 8.014 -6.619 -16.501 1.00 95.69 100 ARG A C 1
ATOM 799 O O . ARG A 1 100 ? 8.548 -6.952 -17.550 1.00 95.69 100 ARG A O 1
ATOM 806 N N . GLU A 1 101 ? 6.778 -6.145 -16.447 1.00 94.88 101 GLU A N 1
ATOM 807 C CA . GLU A 1 101 ? 5.947 -5.926 -17.624 1.00 94.88 101 GLU A CA 1
ATOM 808 C C . GLU A 1 101 ? 6.544 -4.830 -18.528 1.00 94.88 101 GLU A C 1
ATOM 810 O O . GLU A 1 101 ? 6.617 -5.005 -19.745 1.00 94.88 101 GLU A O 1
ATOM 815 N N . ALA A 1 102 ? 7.031 -3.726 -17.950 1.00 89.88 102 ALA A N 1
ATOM 816 C CA . ALA A 1 102 ? 7.728 -2.679 -18.698 1.00 89.88 102 ALA A CA 1
ATOM 817 C C . ALA A 1 102 ? 9.020 -3.198 -19.356 1.00 89.88 102 ALA A C 1
ATOM 819 O O . ALA A 1 102 ? 9.244 -2.950 -20.543 1.00 89.88 102 ALA A O 1
ATOM 820 N N . ASP A 1 103 ? 9.823 -3.977 -18.628 1.00 91.31 103 ASP A N 1
ATOM 821 C CA . ASP A 1 103 ? 11.047 -4.592 -19.146 1.00 91.31 103 ASP A CA 1
ATOM 822 C C . ASP A 1 103 ? 10.744 -5.597 -20.264 1.00 91.31 103 ASP A C 1
ATOM 824 O O . ASP A 1 103 ? 11.375 -5.555 -21.320 1.00 91.31 103 ASP A O 1
ATOM 828 N N . ASN A 1 104 ? 9.736 -6.456 -20.087 1.00 93.25 104 ASN A N 1
ATOM 829 C CA . ASN A 1 104 ? 9.304 -7.417 -21.103 1.00 93.25 104 ASN A CA 1
ATOM 830 C C . ASN A 1 104 ? 8.845 -6.710 -22.383 1.00 93.25 104 ASN A C 1
ATOM 832 O O . ASN A 1 104 ? 9.276 -7.079 -23.479 1.00 93.25 104 ASN A O 1
ATOM 836 N N . ARG A 1 105 ? 8.024 -5.658 -22.255 1.00 89.38 105 ARG A N 1
ATOM 837 C CA . ARG A 1 105 ? 7.597 -4.838 -23.398 1.00 89.38 105 ARG A CA 1
ATOM 838 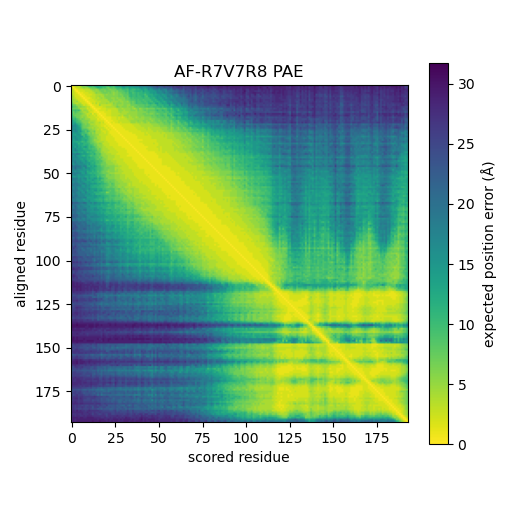C C . ARG A 1 105 ? 8.787 -4.183 -24.092 1.00 89.38 105 ARG A C 1
ATOM 840 O O . ARG A 1 105 ? 8.881 -4.245 -25.318 1.00 89.38 105 ARG A O 1
ATOM 847 N N . ARG A 1 106 ? 9.734 -3.624 -23.332 1.00 85.00 106 ARG A N 1
ATOM 848 C CA . ARG A 1 106 ? 10.970 -3.046 -23.879 1.00 85.00 106 ARG A CA 1
ATOM 849 C C . ARG A 1 106 ? 11.776 -4.083 -24.661 1.00 85.00 106 ARG A C 1
ATOM 851 O O . ARG A 1 106 ? 12.169 -3.813 -25.793 1.00 85.00 106 ARG A O 1
ATOM 858 N N . GLN A 1 107 ? 11.992 -5.272 -24.099 1.00 86.00 107 GLN A N 1
ATOM 859 C CA . GLN A 1 107 ? 12.731 -6.348 -24.768 1.00 86.00 107 GLN A CA 1
ATOM 860 C C . GLN A 1 107 ? 12.037 -6.808 -26.054 1.00 86.00 107 GLN A C 1
ATOM 862 O O . GLN A 1 107 ? 12.700 -7.010 -27.072 1.00 86.00 107 GLN A O 1
ATOM 867 N N . GLN A 1 108 ? 10.706 -6.910 -26.049 1.00 85.88 108 GLN A N 1
ATOM 868 C CA . GLN A 1 108 ? 9.940 -7.280 -27.237 1.00 85.88 108 GLN A CA 1
ATOM 869 C C . GLN A 1 108 ? 10.046 -6.224 -28.350 1.00 85.88 108 GLN A C 1
ATOM 871 O O . GLN A 1 108 ? 10.247 -6.579 -29.513 1.00 85.88 108 GLN A O 1
ATOM 876 N N . ILE A 1 109 ? 9.955 -4.933 -28.008 1.00 82.44 109 ILE A N 1
ATOM 877 C CA . ILE A 1 109 ? 10.134 -3.831 -28.968 1.00 82.44 109 ILE A CA 1
ATOM 878 C C . ILE A 1 109 ? 11.536 -3.887 -29.582 1.00 82.44 109 ILE A C 1
ATOM 880 O O . ILE A 1 109 ? 11.666 -3.851 -30.805 1.00 82.44 109 ILE A O 1
ATOM 884 N N . LEU A 1 110 ? 12.575 -4.047 -28.756 1.00 79.06 110 LEU A N 1
ATOM 885 C CA . LEU A 1 110 ? 13.959 -4.134 -29.227 1.00 79.06 110 LEU A CA 1
ATOM 886 C C . LEU A 1 110 ? 14.193 -5.355 -30.128 1.00 79.06 110 LEU A C 1
ATOM 888 O O . LEU A 1 110 ? 14.859 -5.237 -31.156 1.00 79.06 110 LEU A O 1
ATOM 892 N N . ALA A 1 111 ? 13.629 -6.517 -29.785 1.00 80.00 111 ALA A N 1
ATOM 893 C CA . ALA A 1 111 ? 13.731 -7.724 -30.604 1.00 80.00 111 ALA A CA 1
ATOM 894 C C . ALA A 1 111 ? 13.088 -7.535 -31.990 1.00 80.00 111 ALA A C 1
ATOM 896 O O . ALA A 1 111 ? 13.700 -7.863 -33.008 1.00 80.00 111 ALA A O 1
ATOM 897 N N . ASN A 1 112 ? 11.892 -6.943 -32.041 1.00 76.88 112 ASN A N 1
ATOM 898 C CA . ASN A 1 112 ? 11.206 -6.644 -33.297 1.00 76.88 112 ASN A CA 1
ATOM 899 C C . ASN A 1 112 ? 11.963 -5.598 -34.128 1.00 76.88 112 ASN A C 1
ATOM 901 O O . ASN A 1 112 ? 12.129 -5.781 -35.337 1.00 76.88 112 ASN A O 1
ATOM 905 N N . ALA A 1 113 ? 12.461 -4.535 -33.490 1.00 74.62 113 ALA A N 1
ATOM 906 C CA . ALA A 1 113 ? 13.208 -3.467 -34.148 1.00 74.62 113 ALA A CA 1
ATOM 907 C C . ALA A 1 113 ? 14.483 -3.990 -34.837 1.00 74.62 113 ALA A C 1
ATOM 909 O O . ALA A 1 113 ? 14.704 -3.730 -36.022 1.00 74.62 113 ALA A O 1
ATOM 910 N N . ARG A 1 114 ? 15.264 -4.832 -34.144 1.00 70.12 114 ARG A N 1
ATOM 911 C CA . ARG A 1 114 ? 16.485 -5.460 -34.689 1.00 70.12 114 ARG A CA 1
ATOM 912 C C . ARG A 1 114 ? 16.243 -6.273 -35.965 1.00 70.12 114 ARG A C 1
ATOM 914 O O . ARG A 1 114 ? 17.137 -6.390 -36.792 1.00 70.12 114 ARG A O 1
ATOM 921 N N . SER A 1 115 ? 15.048 -6.839 -36.133 1.00 68.12 115 SER A N 1
ATOM 922 C CA . SER A 1 115 ? 14.733 -7.708 -37.275 1.00 68.12 115 SER A CA 1
ATOM 923 C C . SER A 1 115 ? 14.317 -6.967 -38.553 1.00 68.12 115 SER A C 1
ATOM 925 O O . SER A 1 115 ? 14.327 -7.572 -39.623 1.00 68.12 115 SER A O 1
ATOM 927 N N . ARG A 1 116 ? 13.927 -5.684 -38.463 1.00 68.81 116 ARG A N 1
ATOM 928 C CA . ARG A 1 116 ? 13.244 -4.978 -39.564 1.00 68.81 116 ARG A CA 1
ATOM 929 C C . ARG A 1 116 ? 14.128 -3.972 -40.305 1.00 68.81 116 ARG A C 1
ATOM 931 O O . ARG A 1 116 ? 14.028 -3.895 -41.525 1.00 68.81 116 ARG A O 1
ATOM 938 N N . TYR A 1 117 ? 14.984 -3.233 -39.598 1.00 71.25 117 TYR A N 1
ATOM 939 C CA . TYR A 1 117 ? 15.861 -2.215 -40.189 1.00 71.25 117 TYR A CA 1
ATOM 940 C C . TYR A 1 117 ? 17.238 -2.216 -39.522 1.00 71.25 117 TYR A C 1
ATOM 942 O O . TYR A 1 117 ? 17.344 -2.447 -38.318 1.00 71.25 117 TYR A O 1
ATOM 950 N N . ARG A 1 118 ? 18.285 -1.940 -40.312 1.00 78.31 118 ARG A N 1
ATOM 951 C CA . ARG A 1 118 ? 19.667 -1.784 -39.823 1.00 78.31 118 ARG A CA 1
ATOM 952 C C . ARG A 1 118 ? 19.921 -0.407 -39.203 1.00 78.31 118 ARG A C 1
ATOM 954 O O . ARG A 1 118 ? 20.769 -0.306 -38.327 1.00 78.31 118 ARG A O 1
ATOM 961 N N . ILE A 1 119 ? 19.175 0.609 -39.645 1.00 87.25 119 ILE A N 1
ATOM 962 C CA . ILE A 1 119 ? 19.262 1.999 -39.186 1.00 87.25 119 ILE A CA 1
ATOM 963 C C . ILE A 1 119 ? 17.975 2.347 -38.439 1.00 87.25 119 ILE A C 1
ATOM 965 O O . ILE A 1 119 ? 16.872 2.081 -38.931 1.00 87.25 119 ILE A O 1
ATOM 969 N N . TRP A 1 120 ? 18.139 2.932 -37.255 1.00 89.81 120 TRP A N 1
ATOM 970 C CA . TRP A 1 120 ? 17.060 3.441 -36.414 1.00 89.81 120 T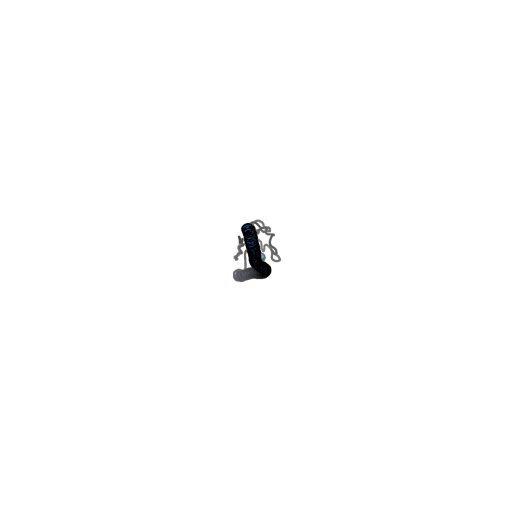RP A CA 1
ATOM 971 C C . TRP A 1 120 ? 17.354 4.890 -36.052 1.00 89.81 120 TRP A C 1
ATOM 973 O O . TRP A 1 120 ? 18.150 5.166 -35.157 1.00 89.81 120 TRP A O 1
ATOM 983 N N . TRP A 1 121 ? 16.731 5.800 -36.787 1.00 92.50 121 TRP A N 1
ATOM 984 C CA . TRP A 1 121 ? 16.898 7.235 -36.644 1.00 92.50 121 TRP A CA 1
ATOM 985 C C . TRP A 1 121 ? 16.360 7.749 -35.313 1.00 92.50 121 TRP A C 1
ATOM 987 O O . TRP A 1 121 ? 15.328 7.289 -34.807 1.00 92.50 121 TRP A O 1
ATOM 997 N N . THR A 1 122 ? 17.069 8.736 -34.779 1.00 90.31 122 THR A N 1
ATOM 998 C CA . THR A 1 122 ? 16.640 9.564 -33.652 1.00 90.31 122 THR A CA 1
ATOM 999 C C . THR A 1 122 ? 16.298 10.971 -34.155 1.00 90.31 122 THR A C 1
ATOM 1001 O O . THR A 1 122 ? 16.382 11.239 -35.351 1.00 90.31 122 THR A O 1
ATOM 1004 N N . ALA A 1 123 ? 15.925 11.884 -33.257 1.00 91.19 123 ALA A N 1
ATOM 1005 C CA . ALA A 1 123 ? 15.741 13.297 -33.598 1.00 91.19 123 ALA A CA 1
ATOM 1006 C C . ALA A 1 123 ? 17.056 14.113 -33.574 1.00 91.19 123 ALA A C 1
ATOM 1008 O O . ALA A 1 123 ? 17.013 15.335 -33.694 1.00 91.19 123 ALA A O 1
ATOM 1009 N N . GLY A 1 124 ? 18.203 13.468 -33.333 1.00 91.75 124 GLY A N 1
ATOM 1010 C CA . GLY A 1 124 ? 19.501 14.122 -33.175 1.00 91.75 124 GLY A CA 1
ATOM 1011 C C . GLY A 1 124 ? 20.105 14.499 -34.520 1.00 91.75 124 GLY A C 1
ATOM 1012 O O . GLY A 1 124 ? 20.114 13.661 -35.422 1.00 91.75 124 GLY A O 1
ATOM 1013 N N . ASN A 1 125 ? 20.590 15.730 -34.657 1.00 92.44 125 ASN A N 1
ATOM 1014 C CA . ASN A 1 125 ? 21.167 16.244 -35.900 1.00 92.44 125 ASN A CA 1
ATOM 1015 C C . ASN A 1 125 ? 22.067 17.465 -35.648 1.00 92.44 125 ASN A C 1
ATOM 1017 O O . ASN A 1 125 ? 21.907 18.122 -34.623 1.00 92.44 125 ASN A O 1
ATOM 1021 N N . ASP A 1 126 ? 22.953 17.788 -36.581 1.00 93.38 126 ASP A N 1
ATOM 1022 C CA . ASP A 1 126 ? 23.771 19.014 -36.604 1.00 93.38 126 ASP A CA 1
ATOM 1023 C C . ASP A 1 126 ? 23.703 19.743 -37.962 1.00 93.38 126 ASP A C 1
ATOM 1025 O O . ASP A 1 126 ? 24.538 20.582 -38.297 1.00 93.38 126 ASP A O 1
ATOM 1029 N N . ARG A 1 127 ? 22.619 19.500 -38.708 1.00 92.75 127 ARG A N 1
ATOM 1030 C CA . ARG A 1 127 ? 22.332 20.042 -40.051 1.00 92.75 127 ARG A CA 1
ATOM 1031 C C . ARG A 1 127 ? 22.432 21.560 -40.170 1.00 92.75 127 ARG A C 1
ATOM 1033 O O . ARG A 1 127 ? 22.716 22.078 -41.250 1.00 92.75 127 ARG A O 1
ATOM 1040 N N . ASP A 1 128 ? 22.113 22.270 -39.093 1.00 91.00 128 ASP A N 1
ATOM 1041 C CA . ASP A 1 128 ? 22.115 23.731 -39.070 1.00 91.00 128 ASP A CA 1
ATOM 1042 C C . ASP A 1 128 ? 23.522 24.295 -38.818 1.00 91.00 128 ASP A C 1
ATOM 1044 O O . ASP A 1 128 ? 23.840 25.396 -39.280 1.00 91.00 128 ASP A O 1
ATOM 1048 N N . ASN A 1 129 ? 24.372 23.556 -38.097 1.00 91.25 129 ASN A N 1
ATOM 1049 C CA . ASN A 1 129 ? 25.739 23.953 -37.791 1.00 91.25 129 ASN A CA 1
ATOM 1050 C C . ASN A 1 129 ? 26.616 22.733 -37.466 1.00 91.25 129 ASN A C 1
ATOM 1052 O O . ASN A 1 129 ? 26.545 22.199 -36.361 1.00 91.25 129 ASN A O 1
ATOM 1056 N N . GLU A 1 130 ? 27.485 22.376 -38.413 1.00 92.69 130 GLU A N 1
ATOM 1057 C CA . GLU A 1 130 ? 28.410 21.239 -38.344 1.00 92.69 130 GLU A CA 1
ATOM 1058 C C . GLU A 1 130 ? 29.131 21.124 -36.988 1.00 92.69 130 GLU A C 1
ATOM 1060 O O . GLU A 1 130 ? 29.743 22.086 -36.499 1.00 92.69 130 GLU A O 1
ATOM 1065 N N . GLY A 1 131 ? 29.054 19.943 -36.367 1.00 89.56 131 GLY A N 1
ATOM 1066 C CA . GLY A 1 131 ? 29.639 19.657 -35.057 1.00 89.56 131 GLY A CA 1
ATOM 1067 C C . GLY A 1 131 ? 28.847 20.198 -33.858 1.00 89.56 131 GLY A C 1
ATOM 1068 O O . GLY A 1 131 ? 29.255 19.989 -32.708 1.00 89.56 131 GLY A O 1
ATOM 1069 N N . VAL A 1 132 ? 27.713 20.873 -34.079 1.00 90.69 132 VAL A N 1
ATOM 1070 C CA . VAL A 1 132 ? 26.807 21.356 -33.027 1.00 90.69 132 VAL A CA 1
ATOM 1071 C C . VAL A 1 132 ? 25.493 20.589 -33.078 1.00 90.69 132 VAL A C 1
ATOM 1073 O O . VAL A 1 132 ? 24.521 20.989 -33.708 1.00 90.69 132 VAL A O 1
ATOM 1076 N N . TRP A 1 133 ? 25.469 19.491 -32.330 1.00 90.75 133 TRP A N 1
ATOM 1077 C CA . TRP A 1 133 ? 24.326 18.593 -32.272 1.00 90.75 133 TRP A CA 1
ATOM 1078 C C . TRP A 1 133 ? 23.168 19.142 -31.437 1.00 90.75 133 TRP A C 1
ATOM 1080 O O . TRP A 1 133 ? 23.344 19.621 -30.312 1.00 90.75 133 TRP A O 1
ATOM 1090 N N . GLU A 1 134 ? 21.960 18.965 -31.958 1.00 90.00 134 GLU A N 1
ATOM 1091 C CA . GLU A 1 134 ? 20.691 19.340 -31.352 1.00 90.00 134 GLU A CA 1
ATOM 1092 C C . GLU A 1 134 ? 19.607 18.273 -31.570 1.00 90.00 134 GLU A C 1
ATOM 1094 O O . GLU A 1 134 ? 19.713 17.389 -32.422 1.00 90.00 134 GLU A O 1
ATOM 1099 N N . TRP A 1 135 ? 18.555 18.329 -30.751 1.00 89.50 135 TRP A N 1
ATOM 1100 C CA . TRP A 1 135 ? 17.350 17.528 -30.956 1.00 89.50 135 TRP A CA 1
ATOM 1101 C C . TRP A 1 135 ? 16.329 18.357 -31.730 1.00 89.50 135 TRP A C 1
ATOM 1103 O O . TRP A 1 135 ? 16.039 19.485 -31.340 1.00 89.50 135 TRP A O 1
ATOM 1113 N N . ALA A 1 136 ? 15.739 17.778 -32.774 1.00 85.94 136 ALA A N 1
ATOM 1114 C CA . ALA A 1 136 ? 14.702 18.439 -33.567 1.00 85.94 136 ALA A CA 1
ATOM 1115 C C . ALA A 1 136 ? 13.397 18.719 -32.784 1.00 85.94 136 ALA A C 1
ATOM 1117 O O . ALA A 1 136 ? 12.592 19.539 -33.221 1.00 85.94 136 ALA A O 1
ATOM 1118 N N . ASP A 1 137 ? 13.179 18.045 -31.648 1.00 72.75 137 ASP A N 1
ATOM 1119 C CA . ASP A 1 137 ? 12.052 18.276 -30.736 1.00 72.75 137 ASP A CA 1
ATOM 1120 C C . ASP A 1 137 ? 12.572 18.992 -29.477 1.00 72.75 137 ASP A C 1
ATOM 1122 O O . ASP A 1 137 ? 13.420 18.476 -28.739 1.00 72.75 137 ASP A O 1
ATOM 1126 N N . VAL A 1 138 ? 12.174 20.252 -29.314 1.00 67.19 138 VAL A N 1
ATOM 1127 C CA . VAL A 1 138 ? 12.908 21.248 -28.526 1.00 67.19 138 VAL A C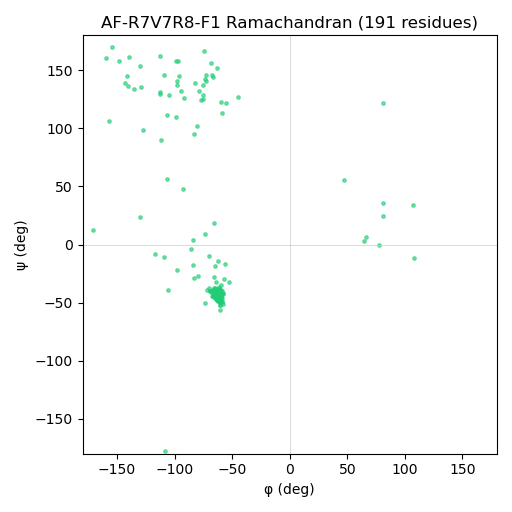A 1
ATOM 1128 C C . VAL A 1 138 ? 12.336 21.413 -27.123 1.00 67.19 138 VAL A C 1
ATOM 1130 O O . VAL A 1 138 ? 11.273 21.985 -26.946 1.00 67.19 138 VAL A O 1
ATOM 1133 N N . ASP A 1 139 ? 13.096 20.935 -26.135 1.00 68.94 139 ASP A N 1
ATOM 1134 C CA . ASP A 1 139 ? 13.187 21.496 -24.767 1.00 68.94 139 ASP A CA 1
ATOM 1135 C C . ASP A 1 139 ? 14.314 20.842 -23.929 1.00 68.94 139 ASP A C 1
ATOM 1137 O O . ASP A 1 139 ? 14.405 21.004 -22.708 1.00 68.94 139 ASP A O 1
ATOM 1141 N N . ARG A 1 140 ? 15.220 20.078 -24.562 1.00 75.19 140 ARG A N 1
ATOM 1142 C CA . ARG A 1 140 ? 16.329 19.395 -23.882 1.00 75.19 140 ARG A CA 1
ATOM 1143 C C . ARG A 1 140 ? 17.636 19.574 -24.652 1.00 75.19 140 ARG A C 1
ATOM 1145 O O . ARG A 1 140 ? 17.661 19.356 -25.860 1.00 75.19 140 ARG A O 1
ATOM 1152 N N . PRO A 1 141 ? 18.755 19.906 -23.982 1.00 79.81 141 PRO A N 1
ATOM 1153 C CA . PRO A 1 141 ? 20.036 20.004 -24.664 1.00 79.81 141 PRO A CA 1
ATOM 1154 C C . PRO A 1 141 ? 20.496 18.621 -25.130 1.00 79.81 141 PRO A C 1
ATOM 1156 O O . PRO A 1 141 ? 20.357 17.628 -24.398 1.00 79.81 141 PRO A O 1
ATOM 1159 N N . PHE A 1 142 ? 21.173 18.564 -26.278 1.00 82.50 142 PHE A N 1
ATOM 1160 C CA . PHE A 1 142 ? 21.892 17.376 -26.747 1.00 82.50 142 PHE A CA 1
ATOM 1161 C C . PHE A 1 142 ? 23.093 17.017 -25.848 1.00 82.50 142 PHE A C 1
ATOM 1163 O O . PHE A 1 142 ? 23.956 16.260 -26.236 1.00 82.50 142 PHE A O 1
ATOM 1170 N N . SER A 1 143 ? 23.192 17.482 -24.603 1.00 77.19 143 SER A N 1
ATOM 1171 C CA . SER A 1 143 ? 24.179 17.003 -23.616 1.00 77.19 143 SER A CA 1
ATOM 1172 C C . SER A 1 143 ? 23.554 16.178 -22.478 1.00 77.19 143 SER A C 1
ATOM 1174 O O . SER A 1 143 ? 24.250 15.438 -21.799 1.00 77.19 143 SER A O 1
ATOM 1176 N N . SER A 1 144 ? 22.220 16.165 -22.358 1.00 70.69 144 SER A N 1
ATOM 1177 C CA . SER A 1 144 ? 21.433 15.527 -21.280 1.00 70.69 144 SER A CA 1
ATOM 1178 C C . SER A 1 144 ? 21.353 13.976 -21.172 1.00 70.69 144 SER A C 1
ATOM 1180 O O . SER A 1 144 ? 20.869 13.490 -20.155 1.00 70.69 144 SER A O 1
ATOM 1182 N N . ILE A 1 145 ? 21.815 13.177 -22.1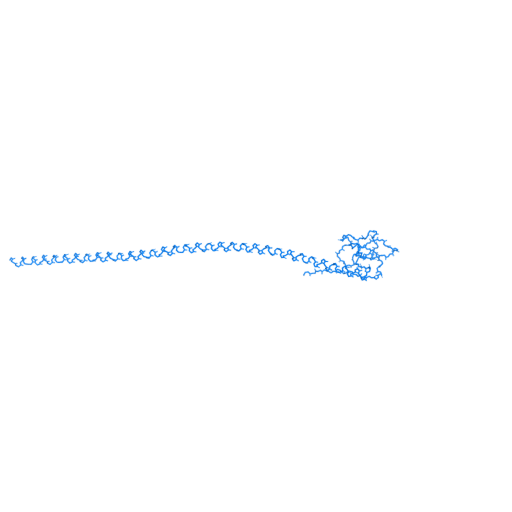43 1.00 66.19 145 ILE A N 1
ATOM 1183 C CA . ILE A 1 145 ? 21.705 11.707 -22.197 1.00 66.19 145 ILE A CA 1
ATOM 1184 C C . ILE A 1 145 ? 23.113 11.095 -22.047 1.00 66.19 145 ILE A C 1
ATOM 1186 O O . ILE A 1 145 ? 24.017 11.522 -22.768 1.00 66.19 145 ILE A O 1
ATOM 1190 N N . PRO A 1 146 ? 23.340 10.119 -21.144 1.00 56.53 146 PRO A N 1
ATOM 1191 C CA . PRO A 1 146 ? 24.623 9.415 -21.014 1.00 56.53 146 PRO A CA 1
ATOM 1192 C C . PRO A 1 146 ? 24.886 8.441 -22.179 1.00 56.53 146 PRO A C 1
ATOM 1194 O O . PRO A 1 146 ? 23.956 7.791 -22.641 1.00 56.53 146 PRO A O 1
ATOM 1197 N N . GLY A 1 147 ? 26.152 8.268 -22.593 1.00 61.47 147 GLY A N 1
ATOM 1198 C CA . GLY A 1 147 ? 26.560 7.236 -23.571 1.00 61.47 147 GLY A CA 1
ATOM 1199 C C . GLY A 1 147 ? 26.321 7.596 -25.043 1.00 61.47 147 GLY A C 1
ATOM 1200 O O . GLY A 1 147 ? 25.937 6.733 -25.824 1.00 61.47 147 GLY A O 1
ATOM 1201 N N . ARG A 1 148 ? 26.496 8.878 -25.396 1.00 74.38 148 ARG A N 1
ATOM 1202 C CA . ARG A 1 148 ? 26.000 9.469 -26.650 1.00 74.38 148 ARG A CA 1
ATOM 1203 C C . ARG A 1 148 ? 26.553 8.830 -27.899 1.00 74.38 148 ARG A C 1
ATOM 1205 O O . ARG A 1 148 ? 25.761 8.377 -28.697 1.00 74.38 148 ARG A O 1
ATOM 1212 N N . TRP A 1 149 ? 27.857 8.780 -28.068 1.00 89.50 149 TRP A N 1
ATOM 1213 C CA . TRP A 1 149 ? 28.450 8.347 -29.323 1.00 89.50 149 TRP A CA 1
ATOM 1214 C C . TRP A 1 149 ? 29.108 6.991 -29.158 1.00 89.50 149 TRP A C 1
ATOM 1216 O O . TRP A 1 149 ? 29.615 6.668 -28.082 1.00 89.50 149 TRP A O 1
ATOM 1226 N N . TYR A 1 150 ? 29.056 6.189 -30.211 1.00 91.75 150 TYR A N 1
ATOM 1227 C CA . TYR A 1 150 ? 29.911 5.024 -30.330 1.00 91.75 150 TYR A CA 1
ATOM 1228 C C . TYR A 1 150 ? 31.375 5.482 -30.374 1.00 91.75 150 TYR A C 1
ATOM 1230 O O . TYR A 1 150 ? 31.667 6.611 -30.770 1.00 91.75 150 TYR A O 1
ATOM 1238 N N . ASP A 1 151 ? 32.300 4.638 -29.921 1.00 91.44 151 ASP A N 1
ATOM 1239 C CA . ASP A 1 151 ? 33.717 5.000 -29.865 1.00 91.44 151 ASP A CA 1
ATOM 1240 C C . ASP A 1 151 ? 34.229 5.370 -31.267 1.00 91.44 151 ASP A C 1
ATOM 1242 O O . ASP A 1 151 ? 34.330 4.515 -32.147 1.00 91.44 151 ASP A O 1
ATOM 1246 N N . GLY A 1 152 ? 34.580 6.645 -31.452 1.00 90.25 152 GLY A N 1
ATOM 1247 C CA . GLY A 1 152 ? 35.022 7.200 -32.734 1.00 90.25 152 GLY A CA 1
ATOM 1248 C C . GLY A 1 152 ? 34.015 8.133 -33.407 1.00 90.25 152 GLY A C 1
ATOM 1249 O O . GLY A 1 152 ? 34.426 8.840 -34.316 1.00 90.25 152 GLY A O 1
ATOM 1250 N N . GLU A 1 153 ? 32.770 8.187 -32.924 1.00 91.81 153 GLU A N 1
ATOM 1251 C CA . GLU A 1 153 ? 31.699 9.035 -33.459 1.00 91.81 153 GLU A CA 1
ATOM 1252 C C . GLU A 1 153 ? 31.503 10.339 -32.647 1.00 91.81 153 GLU A C 1
ATOM 1254 O O . GLU A 1 153 ? 31.868 10.393 -31.461 1.00 91.81 153 GLU A O 1
ATOM 1259 N N . PRO A 1 154 ? 30.906 11.393 -33.239 1.00 92.50 154 PRO A N 1
ATOM 1260 C CA . PRO A 1 154 ? 30.577 11.514 -34.659 1.00 92.50 154 PRO A CA 1
ATOM 1261 C C . PRO A 1 154 ? 31.844 11.746 -35.489 1.00 92.50 154 PRO A C 1
ATOM 1263 O O . PRO A 1 154 ? 32.774 12.411 -35.013 1.00 92.50 154 PRO A O 1
ATOM 1266 N N . ASN A 1 155 ? 31.912 11.164 -36.682 1.00 93.69 155 ASN A N 1
ATOM 1267 C CA . ASN A 1 155 ? 33.127 11.182 -37.499 1.00 93.69 155 ASN A CA 1
ATOM 1268 C C . ASN A 1 155 ? 32.982 11.909 -38.846 1.00 93.69 155 ASN A C 1
ATOM 1270 O O . ASN A 1 155 ? 34.005 12.136 -39.502 1.00 93.69 155 ASN A O 1
ATOM 1274 N N . ASP A 1 156 ? 31.761 12.301 -39.210 1.00 93.12 156 ASP A N 1
ATOM 1275 C CA . ASP A 1 156 ? 31.395 12.934 -40.473 1.00 93.12 156 ASP A CA 1
ATOM 1276 C C . ASP A 1 156 ? 31.993 12.204 -41.691 1.00 93.12 156 ASP A C 1
ATOM 1278 O O . ASP A 1 156 ? 32.766 12.766 -42.482 1.00 93.12 156 ASP A O 1
ATOM 1282 N N . ALA A 1 157 ? 31.722 10.898 -41.821 1.00 89.19 157 ALA A N 1
ATOM 1283 C CA . ALA A 1 157 ? 32.410 10.054 -42.792 1.00 89.19 157 ALA A CA 1
ATOM 1284 C C . ALA A 1 157 ? 32.188 10.570 -44.217 1.00 89.19 157 ALA A C 1
ATOM 1286 O O . ALA A 1 157 ? 31.067 10.638 -44.712 1.00 89.19 157 ALA A O 1
ATOM 1287 N N . GLU A 1 158 ? 33.285 10.873 -44.918 1.00 82.81 158 GLU A N 1
ATOM 1288 C CA . GLU A 1 158 ? 33.268 11.394 -46.297 1.00 82.81 158 GLU A CA 1
ATOM 1289 C C . GLU A 1 158 ? 32.608 12.784 -46.462 1.00 82.81 158 GLU A C 1
ATOM 1291 O O . GLU A 1 158 ? 32.596 13.308 -47.581 1.00 82.81 158 GLU A O 1
ATOM 1296 N N . GLY A 1 159 ? 32.172 13.415 -45.366 1.00 85.38 159 GLY A N 1
ATOM 1297 C CA . GLY A 1 159 ? 31.467 14.693 -45.330 1.00 85.38 159 GLY A CA 1
ATOM 1298 C C . GLY A 1 159 ? 29.967 14.575 -45.629 1.00 85.38 159 GLY A C 1
ATOM 1299 O O . GLY A 1 159 ? 29.578 14.178 -46.731 1.00 85.38 159 GLY A O 1
ATOM 1300 N N . GLY A 1 160 ? 29.126 15.013 -44.690 1.00 89.31 160 GLY A N 1
ATOM 1301 C CA . GLY A 1 160 ? 27.667 15.112 -44.804 1.00 89.31 160 GLY A CA 1
ATOM 1302 C C . GLY A 1 160 ? 26.874 14.073 -44.002 1.00 89.31 160 GLY A C 1
ATOM 1303 O O . GLY A 1 160 ? 25.824 13.610 -44.478 1.00 89.31 160 GLY A O 1
ATOM 1304 N N . GLU A 1 161 ? 27.365 13.661 -42.831 1.00 95.25 161 GLU A N 1
ATOM 1305 C CA . GLU A 1 161 ? 26.683 12.725 -41.930 1.00 95.25 161 GLU A CA 1
ATOM 1306 C C . GLU A 1 161 ? 25.805 13.400 -40.861 1.00 95.25 161 GLU A C 1
ATOM 1308 O O . GLU A 1 161 ? 25.775 13.003 -39.710 1.00 95.25 161 GLU A O 1
ATOM 1313 N N . ASP A 1 162 ? 24.965 14.351 -41.248 1.00 95.06 162 ASP A N 1
ATOM 1314 C CA . ASP A 1 162 ? 24.335 15.277 -40.292 1.00 95.06 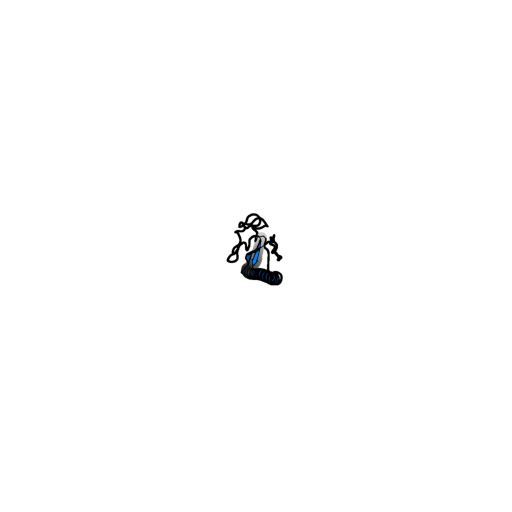162 ASP A CA 1
ATOM 1315 C C . ASP A 1 162 ? 23.191 14.714 -39.397 1.00 95.06 162 ASP A C 1
ATOM 1317 O O . ASP A 1 162 ? 22.436 15.473 -38.775 1.00 95.06 162 ASP A O 1
ATOM 1321 N N . CYS A 1 163 ? 22.943 13.397 -39.381 1.00 94.81 163 CYS A N 1
ATOM 1322 C CA . CYS A 1 163 ? 21.822 12.777 -38.660 1.00 94.81 163 CYS A CA 1
ATOM 1323 C C . CYS A 1 163 ? 22.255 11.616 -37.759 1.00 94.81 163 CYS A C 1
ATOM 1325 O O . CYS A 1 163 ? 22.961 10.709 -38.182 1.00 94.81 163 CYS A O 1
ATOM 1327 N N . ALA A 1 164 ? 21.735 11.568 -36.529 1.00 93.50 164 ALA A N 1
ATOM 1328 C CA . ALA A 1 164 ? 22.068 10.524 -35.564 1.00 93.50 164 ALA A CA 1
ATOM 1329 C C . ALA A 1 164 ? 21.106 9.333 -35.640 1.00 93.50 164 ALA A C 1
ATOM 1331 O O . ALA A 1 164 ? 19.889 9.463 -35.429 1.00 93.50 164 ALA A O 1
ATOM 1332 N N . HIS A 1 165 ? 21.658 8.135 -35.807 1.00 92.19 165 HIS A N 1
ATOM 1333 C CA . HIS A 1 165 ? 20.949 6.881 -35.566 1.00 92.19 165 HIS A CA 1
ATOM 1334 C C . HIS A 1 165 ? 21.533 6.126 -34.374 1.00 92.19 165 HIS A C 1
ATOM 1336 O O . HIS A 1 165 ? 22.661 6.362 -33.955 1.00 92.19 165 HIS A O 1
ATOM 1342 N N . VAL A 1 166 ? 20.762 5.179 -33.836 1.00 89.44 166 VAL A N 1
ATOM 1343 C CA . VAL A 1 166 ? 21.187 4.345 -32.708 1.00 89.44 166 VAL A CA 1
ATOM 1344 C C . VAL A 1 166 ? 21.710 2.978 -33.160 1.00 89.44 166 VAL A C 1
ATOM 1346 O O . VAL A 1 166 ? 21.090 2.294 -33.982 1.00 89.44 166 VAL A O 1
ATOM 1349 N N . TYR A 1 167 ? 22.814 2.523 -32.570 1.00 85.88 167 TYR A N 1
ATOM 1350 C CA . TYR A 1 167 ? 23.256 1.133 -32.607 1.00 85.88 167 TYR A CA 1
ATOM 1351 C C . TYR A 1 167 ? 22.539 0.320 -31.521 1.00 85.88 167 TYR A C 1
ATOM 1353 O O . TYR A 1 167 ? 22.976 0.213 -30.374 1.00 85.88 167 TYR A O 1
ATOM 1361 N N . LEU A 1 168 ? 21.438 -0.342 -31.893 1.00 79.75 168 LEU A N 1
ATOM 1362 C CA . LEU A 1 168 ? 20.647 -1.180 -30.972 1.00 79.75 168 LEU A CA 1
ATOM 1363 C C . LEU A 1 168 ? 21.409 -2.388 -30.386 1.00 79.75 168 LEU A C 1
ATOM 1365 O O . LEU A 1 168 ? 20.913 -3.035 -29.456 1.00 79.75 168 LEU A O 1
ATOM 1369 N N . HIS A 1 169 ? 22.561 -2.745 -30.954 1.00 75.94 169 HIS A N 1
ATOM 1370 C CA . HIS A 1 169 ? 23.412 -3.849 -30.496 1.00 75.94 169 HIS A CA 1
ATOM 1371 C C . HIS A 1 169 ? 24.576 -3.380 -29.611 1.00 75.94 169 HIS A C 1
ATOM 1373 O O . HIS A 1 169 ? 25.026 -4.160 -28.778 1.00 75.94 169 HIS A O 1
ATOM 1379 N N . GLU A 1 170 ? 24.973 -2.109 -29.712 1.00 79.94 170 GLU A N 1
ATOM 1380 C CA . GLU A 1 170 ? 26.116 -1.515 -29.003 1.00 79.94 170 GLU A CA 1
ATOM 1381 C C . GLU A 1 170 ? 25.629 -0.593 -27.880 1.00 79.94 170 GLU A C 1
ATOM 1383 O O . GLU A 1 170 ? 25.876 0.612 -27.861 1.00 79.94 170 GLU A O 1
ATOM 1388 N N . GLY A 1 171 ? 24.823 -1.146 -26.970 1.00 77.69 171 GLY A N 1
ATOM 1389 C CA . GLY A 1 171 ? 24.343 -0.421 -25.787 1.00 77.69 171 GLY A CA 1
ATOM 1390 C C . GLY A 1 171 ? 23.397 0.757 -26.056 1.00 77.69 171 GLY A C 1
ATOM 1391 O O . GLY A 1 171 ? 23.022 1.436 -25.105 1.00 77.69 171 GLY A O 1
ATOM 1392 N N . GLY A 1 172 ? 22.968 0.981 -27.304 1.00 82.31 172 GLY A N 1
ATOM 1393 C CA . GLY A 1 172 ? 22.171 2.151 -27.673 1.00 82.31 172 GLY A CA 1
ATOM 1394 C C . GLY A 1 172 ? 23.001 3.419 -27.901 1.00 82.31 172 GLY A C 1
ATOM 1395 O O . GLY A 1 172 ? 22.468 4.513 -27.742 1.00 82.31 172 GLY A O 1
ATOM 1396 N N . THR A 1 173 ? 24.280 3.269 -28.249 1.00 89.75 173 THR A N 1
ATOM 1397 C CA . THR A 1 173 ? 25.164 4.370 -28.673 1.00 89.75 173 THR A CA 1
ATOM 1398 C C . THR A 1 173 ? 24.743 4.950 -30.025 1.00 89.75 173 THR A C 1
ATOM 1400 O O . THR A 1 173 ? 24.062 4.279 -30.805 1.00 89.75 173 THR A O 1
ATOM 1403 N N . LEU A 1 174 ? 25.111 6.203 -30.299 1.00 91.81 174 LEU A N 1
ATOM 1404 C CA . LEU A 1 174 ? 24.783 6.902 -31.541 1.00 91.81 174 LEU A CA 1
ATOM 1405 C C . LEU A 1 174 ? 25.924 6.851 -32.554 1.00 91.81 174 LEU A C 1
ATOM 1407 O O . LEU A 1 174 ? 27.091 6.689 -32.202 1.00 91.81 174 LEU A O 1
ATOM 1411 N N . ASN A 1 175 ? 25.540 7.042 -33.805 1.00 92.94 175 ASN A N 1
ATOM 1412 C CA . ASN A 1 175 ? 26.405 7.205 -34.959 1.00 92.94 175 ASN A CA 1
ATOM 1413 C C . ASN A 1 175 ? 25.767 8.236 -35.876 1.00 92.94 175 ASN A C 1
ATOM 1415 O O . ASN A 1 175 ? 24.542 8.233 -36.050 1.00 92.94 175 ASN A O 1
ATOM 1419 N N . ASP A 1 176 ? 26.584 9.110 -36.426 1.00 93.62 176 ASP A N 1
ATOM 1420 C CA . ASP A 1 176 ? 26.199 10.089 -37.420 1.00 93.62 176 ASP A CA 1
ATOM 1421 C C . ASP A 1 176 ? 26.181 9.416 -38.801 1.00 93.62 176 ASP A C 1
ATOM 1423 O O . ASP A 1 176 ? 26.939 8.492 -39.084 1.00 93.62 176 ASP A O 1
ATOM 1427 N N . ARG A 1 177 ? 25.175 9.726 -39.616 1.00 94.38 177 ARG A N 1
ATOM 1428 C CA . ARG A 1 177 ? 24.984 9.163 -40.958 1.00 94.38 177 ARG A CA 1
ATOM 1429 C C . ARG A 1 177 ? 24.324 10.185 -41.851 1.00 94.38 177 ARG A C 1
ATOM 1431 O O . ARG A 1 177 ? 23.555 11.030 -41.393 1.00 94.38 177 ARG A O 1
ATOM 1438 N N . SER A 1 178 ? 24.504 10.010 -43.157 1.00 94.62 178 SER A N 1
ATOM 1439 C CA . SER A 1 178 ? 23.757 10.794 -44.134 1.00 94.62 178 SER A CA 1
ATOM 1440 C C . SER A 1 178 ? 22.246 10.660 -43.909 1.00 94.62 178 SER A C 1
ATOM 1442 O O . SER A 1 178 ? 21.666 9.574 -44.008 1.00 94.62 178 SER A O 1
ATOM 1444 N N . CYS A 1 179 ? 21.583 11.793 -43.677 1.00 93.75 179 CYS A N 1
ATOM 1445 C CA . CYS A 1 179 ? 20.146 11.882 -43.399 1.00 93.75 179 CYS A CA 1
ATOM 1446 C C . CYS A 1 179 ? 19.239 11.253 -44.477 1.00 93.75 179 CYS A C 1
ATOM 1448 O O . CYS A 1 179 ? 18.050 11.037 -44.244 1.00 93.75 179 CYS A O 1
ATOM 1450 N N . ASN A 1 180 ? 19.772 11.002 -45.676 1.00 92.19 180 ASN A N 1
ATOM 1451 C CA . ASN A 1 180 ? 19.024 10.468 -46.813 1.00 92.19 180 ASN A CA 1
ATOM 1452 C C . ASN A 1 180 ? 18.934 8.930 -46.822 1.00 92.19 180 ASN A C 1
ATOM 1454 O O . ASN A 1 180 ? 18.271 8.367 -47.698 1.00 92.19 180 ASN A O 1
ATOM 1458 N N . GLU A 1 181 ? 19.586 8.230 -45.885 1.00 92.06 181 GLU A N 1
ATOM 1459 C CA . GLU A 1 181 ? 19.502 6.770 -45.805 1.00 92.06 181 GLU A CA 1
ATOM 1460 C C . GLU A 1 181 ? 18.134 6.282 -45.285 1.00 92.06 181 GLU A C 1
ATOM 1462 O O . GLU A 1 181 ? 17.533 6.824 -44.353 1.00 92.06 181 GLU A O 1
ATOM 1467 N N . ALA A 1 182 ? 17.629 5.196 -45.880 1.00 90.31 182 ALA A N 1
ATOM 1468 C CA . ALA A 1 182 ? 16.364 4.594 -45.472 1.00 90.31 182 ALA A CA 1
ATOM 1469 C C . ALA A 1 182 ? 16.518 3.815 -44.154 1.00 90.31 182 ALA A C 1
ATOM 1471 O O . ALA A 1 182 ? 17.310 2.876 -44.056 1.00 90.31 182 ALA A O 1
ATOM 1472 N N . GLY A 1 183 ? 15.692 4.146 -43.162 1.00 88.69 183 GLY A N 1
ATOM 1473 C CA . GLY A 1 183 ? 15.708 3.509 -41.847 1.00 88.69 183 GLY A CA 1
ATOM 1474 C C . GLY A 1 183 ? 14.359 3.577 -41.140 1.00 88.69 183 GLY A C 1
ATOM 1475 O O . GLY A 1 183 ? 13.437 4.269 -41.576 1.00 88.69 183 GLY A O 1
ATOM 1476 N N . GLY A 1 184 ? 14.242 2.840 -40.036 1.00 88.56 184 GLY A N 1
ATOM 1477 C CA . GLY A 1 184 ? 13.177 3.080 -39.064 1.00 88.56 184 GLY A CA 1
ATOM 1478 C C . GLY A 1 184 ? 13.475 4.344 -38.257 1.00 88.56 184 GLY A C 1
ATOM 1479 O O . GLY A 1 184 ? 14.601 4.829 -38.272 1.00 88.56 184 GLY A O 1
ATOM 1480 N N . PHE A 1 185 ? 12.494 4.861 -37.524 1.00 87.81 185 PHE A N 1
ATOM 1481 C CA . PHE A 1 185 ? 12.686 5.973 -36.590 1.00 87.81 185 PHE A CA 1
ATOM 1482 C C . PHE A 1 185 ? 12.077 5.634 -35.231 1.00 87.81 185 PHE A C 1
ATOM 1484 O O . PHE A 1 185 ? 11.166 4.805 -35.135 1.00 87.81 185 PHE A O 1
ATOM 1491 N N . ILE A 1 186 ? 12.611 6.252 -34.182 1.00 84.31 186 ILE A N 1
ATOM 1492 C CA . ILE A 1 186 ? 12.134 6.109 -32.807 1.00 84.31 186 ILE A CA 1
ATOM 1493 C C . ILE A 1 186 ? 11.366 7.375 -32.434 1.00 84.31 186 ILE A C 1
ATOM 1495 O O . ILE A 1 186 ? 11.879 8.479 -32.585 1.00 84.31 186 ILE A O 1
ATOM 1499 N N . CYS A 1 187 ? 10.144 7.206 -31.932 1.00 83.69 187 CYS A N 1
ATOM 1500 C CA . CYS A 1 187 ? 9.354 8.299 -31.373 1.00 83.69 187 CYS A CA 1
ATOM 1501 C C . CYS A 1 187 ? 9.478 8.317 -29.851 1.00 83.69 187 CYS A C 1
ATOM 1503 O O . CYS A 1 187 ? 9.420 7.264 -29.212 1.00 83.69 187 CYS A O 1
ATOM 1505 N N . GLU A 1 188 ? 9.568 9.513 -29.282 1.00 77.44 188 GLU A N 1
ATOM 1506 C CA . GLU A 1 188 ? 9.299 9.764 -27.869 1.00 77.44 188 GLU A CA 1
ATOM 1507 C C . GLU A 1 188 ? 7.852 10.262 -27.725 1.00 77.44 188 GLU A C 1
ATOM 1509 O O . GLU A 1 188 ? 7.327 10.936 -28.610 1.00 77.44 188 GLU A O 1
ATOM 1514 N N . PHE A 1 189 ? 7.184 9.893 -26.635 1.00 76.62 189 PHE A N 1
ATOM 1515 C CA . PHE A 1 189 ? 5.893 10.458 -26.254 1.00 76.62 189 PHE A CA 1
ATOM 1516 C C . PHE A 1 189 ? 5.875 10.652 -24.741 1.00 76.62 189 PHE A C 1
ATOM 1518 O O . PHE A 1 189 ? 6.310 9.773 -23.994 1.00 76.62 189 PHE A O 1
ATOM 1525 N N . GLU A 1 190 ? 5.369 11.795 -24.285 1.00 76.12 190 GLU A N 1
ATOM 1526 C CA . GLU A 1 190 ? 5.144 12.012 -22.860 1.00 76.12 190 GLU A CA 1
ATOM 1527 C C . GLU A 1 190 ? 3.912 11.226 -22.412 1.00 76.12 190 GLU A C 1
ATOM 1529 O O . GLU A 1 190 ? 2.837 11.300 -23.013 1.00 76.12 190 GLU A O 1
ATOM 1534 N N . LEU A 1 191 ? 4.074 10.446 -21.347 1.00 70.56 191 LEU A N 1
ATOM 1535 C CA . LEU A 1 191 ? 2.948 9.865 -20.634 1.00 70.56 191 LEU A CA 1
ATOM 1536 C C . LEU A 1 191 ? 2.393 10.950 -19.708 1.00 70.56 191 LEU A C 1
ATOM 1538 O O . LEU A 1 191 ? 2.988 11.235 -18.673 1.00 70.56 191 LEU A O 1
ATOM 1542 N N . THR A 1 192 ? 1.287 11.582 -20.094 1.00 67.56 192 THR A N 1
ATOM 1543 C CA . THR A 1 192 ? 0.510 12.418 -19.172 1.00 67.56 192 THR A CA 1
ATOM 1544 C C . THR A 1 192 ? -0.305 11.512 -18.251 1.00 67.56 192 THR A C 1
ATOM 1546 O O . THR A 1 192 ? -1.057 10.674 -18.760 1.00 67.56 192 THR A O 1
ATOM 1549 N N . ASP A 1 193 ? -0.139 11.678 -16.937 1.00 55.75 193 ASP A N 1
ATOM 1550 C CA . ASP A 1 193 ? -0.964 11.037 -15.897 1.00 55.75 193 ASP A CA 1
ATOM 1551 C C . ASP A 1 193 ? -2.454 11.422 -15.995 1.00 55.75 193 ASP A C 1
ATOM 1553 O O . ASP A 1 193 ? -2.757 12.590 -16.345 1.00 55.75 193 ASP A O 1
#

Solvent-accessible surface area (backbone atoms only — not comparable to full-atom values): 10904 Å² total; per-residue (Å²): 113,70,71,62,56,52,54,50,53,54,51,52,52,53,54,47,54,52,50,54,49,53,51,52,55,51,51,50,52,52,49,51,53,52,52,50,51,52,53,50,52,53,51,50,53,52,50,51,52,52,49,55,51,52,52,52,50,50,53,53,50,50,53,51,49,57,51,49,54,51,51,50,55,53,48,52,52,52,51,54,51,53,53,51,52,54,51,52,54,51,50,53,52,50,54,52,50,54,50,51,51,52,51,51,50,51,52,52,52,52,56,55,48,67,75,76,42,93,39,36,32,52,59,37,32,19,79,91,43,85,94,50,62,37,43,78,69,85,88,61,66,70,75,80,63,87,64,58,49,36,95,77,43,73,64,47,73,94,64,68,20,42,25,28,27,42,37,83,84,60,88,55,13,26,39,51,34,49,74,85,63,89,56,44,72,64,82,87,78,86,84,80,132

InterPro domains:
  IPR001304 C-type lectin-like [PF00059] (104-189)
  IPR001304 C-type lectin-like [PS50041] (121-188)
  IPR016186 C-type lectin-like/link domain superfamily [G3DSA:3.10.100.10] (70-192)
  IPR016187 C-type lectin fold [SSF56436] (107-189)
  IPR018378 C-type lectin, conserved site [PS00615] (163-187)
  IPR050801 Calcium-Dependent Lectins in Immunity and Development [PTHR22801] (88-191)

Secondary structure (DSSP, 8-state):
-HHHHHHHHHHHHHHHHHHHHHHHHHHHHHHHHHHHHHHHHHHHHHHHHHHHHHHHHHHHHHHHHHHHHHHHHHHHHHHHHHHHHHHHHHHHHHHHHHHHHHHHHHHHHHHHHHHH-S-EEEEEE-TTSTT--EESSSSS-TTSSSS-B-TT----TTS--BEEEEETTTTTEEEEE-TTS--EE--------

Nearest PDB structures (foldseek):
  1sl6-assembly3_C  TM=7.153E-01  e=2.233E-04  Homo sapiens
  5k8y-assembly1_B  TM=6.748E-01  e=2.710E-03  Mus musculus
  7l62-assembly1_A  TM=7.098E-01  e=8.278E-03  Homo sapiens
  5m62-assembly1_A  TM=6.561E-01  e=5.227E-03  Mus musculus
  7juc-assembly1_A  TM=6.997E-01  e=1.821E-02  Homo sapiens

Mean predicted aligned error: 13.03 Å

pLDDT: mean 88.89, std 10.24, range [55.75, 98.5]

Sequence (193 aa):
MQAFVFLIIVGTSIAQEQRECCTAATAIVREFNRLHQQSFDRVTQNMDQHVQVLETQNLALKNQINNMERLIAQTETHLLAEISERTSEMQSALDQLTRREADNRRQQILANARSRYRIWWTAGNDRDNEGVWEWADVDRPFSSIPGRWYDGEPNDAEGGEDCAHVYLHEGGTLNDRSCNEAGGFICEFELTD

Organism: Capitella teleta (NCBI:txid283909)

Radius of gyration: 57.47 Å; Cα contacts (8 Å, |Δi|>4): 124; chains: 1; bounding box: 112×32×153 Å